Protein AF-D6AD92-F1 (afdb_monomer)

Structure (mmCIF, N/CA/C/O backbone):
data_AF-D6AD92-F1
#
_entry.id   AF-D6AD92-F1
#
loop_
_atom_site.group_PDB
_atom_site.id
_atom_site.type_symbol
_atom_site.label_atom_id
_atom_site.label_alt_id
_atom_site.label_comp_id
_atom_site.label_asym_id
_atom_site.label_entity_id
_atom_site.label_seq_id
_atom_site.pdbx_PDB_ins_code
_atom_site.Cartn_x
_atom_site.Cartn_y
_atom_site.Cartn_z
_atom_site.occupancy
_atom_site.B_iso_or_equiv
_atom_site.auth_seq_id
_atom_site.auth_comp_id
_atom_site.auth_asym_id
_atom_site.auth_atom_id
_atom_site.pdbx_PDB_model_num
ATOM 1 N N . ASN A 1 1 ? 46.245 17.890 -94.612 1.00 35.94 1 ASN A N 1
ATOM 2 C CA . ASN A 1 1 ? 46.727 19.104 -93.910 1.00 35.94 1 ASN A CA 1
ATOM 3 C C . ASN A 1 1 ? 46.687 18.830 -92.405 1.00 35.94 1 ASN A C 1
ATOM 5 O O . ASN A 1 1 ? 45.633 18.971 -91.819 1.00 35.94 1 ASN A O 1
ATOM 9 N N . GLY A 1 2 ? 47.685 18.272 -91.720 1.00 41.88 2 GLY A N 1
ATOM 10 C CA . GLY A 1 2 ? 49.126 18.452 -91.868 1.00 41.88 2 GLY A CA 1
ATOM 11 C C . GLY A 1 2 ? 49.603 19.670 -91.067 1.00 41.88 2 GLY A C 1
ATOM 12 O O . GLY A 1 2 ? 49.991 20.645 -91.691 1.00 41.88 2 GLY A O 1
ATOM 13 N N . ALA A 1 3 ? 49.520 19.645 -89.728 1.00 36.59 3 ALA A N 1
ATOM 14 C CA . ALA A 1 3 ? 50.256 20.545 -88.825 1.00 36.59 3 ALA A CA 1
ATOM 15 C C . ALA A 1 3 ? 50.300 19.956 -87.390 1.00 36.59 3 ALA A C 1
ATOM 17 O O . ALA A 1 3 ? 49.385 19.220 -87.019 1.00 36.59 3 ALA A O 1
ATOM 18 N N . PRO A 1 4 ? 51.372 20.201 -86.612 1.00 40.44 4 PRO A N 1
ATOM 19 C CA . PRO A 1 4 ? 51.926 19.225 -85.673 1.00 40.44 4 PRO A CA 1
ATOM 20 C C . PRO A 1 4 ? 51.379 19.342 -84.243 1.00 40.44 4 PRO A C 1
ATOM 22 O O . PRO A 1 4 ? 51.070 20.427 -83.754 1.00 40.44 4 PRO A O 1
ATOM 25 N N . ALA A 1 5 ? 51.334 18.210 -83.537 1.00 37.41 5 ALA A N 1
ATOM 26 C CA . ALA A 1 5 ? 51.153 18.174 -82.091 1.00 37.41 5 ALA A CA 1
ATOM 27 C C . ALA A 1 5 ? 52.429 18.696 -81.410 1.00 37.41 5 ALA A C 1
ATOM 29 O O . ALA A 1 5 ? 53.393 17.958 -81.213 1.00 37.41 5 ALA A O 1
ATOM 30 N N . ALA A 1 6 ? 52.447 19.982 -81.067 1.00 38.66 6 ALA A N 1
ATOM 31 C CA . ALA A 1 6 ? 53.485 20.554 -80.221 1.00 38.66 6 ALA A CA 1
ATOM 32 C C . ALA A 1 6 ? 53.185 20.195 -78.756 1.00 38.66 6 ALA A C 1
ATOM 34 O O . ALA A 1 6 ? 52.419 20.869 -78.071 1.00 38.66 6 ALA A O 1
ATOM 35 N N . GLY A 1 7 ? 53.750 19.082 -78.288 1.00 35.38 7 GLY A N 1
ATOM 36 C CA . GLY A 1 7 ? 53.718 18.707 -76.879 1.00 35.38 7 GLY A CA 1
ATOM 37 C C . GLY A 1 7 ? 54.662 19.597 -76.078 1.00 35.38 7 GLY A C 1
ATOM 38 O O . GLY A 1 7 ? 55.878 19.444 -76.166 1.00 35.38 7 GLY A O 1
ATOM 39 N N . ALA A 1 8 ? 54.120 20.514 -75.279 1.00 34.72 8 ALA A N 1
ATOM 40 C CA . ALA A 1 8 ? 54.911 21.228 -74.285 1.00 34.72 8 ALA A CA 1
ATOM 41 C C . ALA A 1 8 ? 55.185 20.285 -73.100 1.00 34.72 8 ALA A C 1
ATOM 43 O O . ALA A 1 8 ? 54.341 20.093 -72.226 1.00 34.72 8 ALA A O 1
ATOM 44 N N . ALA A 1 9 ? 56.363 19.659 -73.095 1.00 35.50 9 ALA A N 1
ATOM 45 C CA . ALA A 1 9 ? 56.868 18.895 -71.963 1.00 35.50 9 ALA A CA 1
ATOM 46 C C . ALA A 1 9 ? 57.642 19.836 -71.033 1.00 35.50 9 ALA A C 1
ATOM 48 O O . ALA A 1 9 ? 58.787 20.186 -71.313 1.00 35.50 9 ALA A O 1
ATOM 49 N N . VAL A 1 10 ? 57.039 20.237 -69.913 1.00 36.75 10 VAL A N 1
ATOM 50 C CA . VAL A 1 10 ? 57.810 20.855 -68.827 1.00 36.75 10 VAL A CA 1
ATOM 51 C C . VAL A 1 10 ? 58.548 19.730 -68.109 1.00 36.75 10 VAL A C 1
ATOM 53 O O . VAL A 1 10 ? 57.970 18.981 -67.324 1.00 36.75 10 VAL A O 1
ATOM 56 N N . ARG A 1 11 ? 59.826 19.566 -68.454 1.00 38.84 11 ARG A N 1
ATOM 57 C CA . ARG A 1 11 ? 60.744 18.609 -67.836 1.00 38.84 11 ARG A CA 1
ATOM 58 C C . ARG A 1 11 ? 61.625 19.383 -66.857 1.00 38.84 11 ARG A C 1
ATOM 60 O O . ARG A 1 11 ? 62.635 19.948 -67.257 1.00 38.84 11 ARG A O 1
ATOM 67 N N . SER A 1 12 ? 61.241 19.431 -65.584 1.00 32.88 12 SER A N 1
ATOM 68 C CA . SER A 1 12 ? 62.148 19.918 -64.540 1.00 32.88 12 SER A CA 1
ATOM 69 C C . SER A 1 12 ? 63.200 18.842 -64.277 1.00 32.88 12 SER A C 1
ATOM 71 O O . SER A 1 12 ? 62.935 17.869 -63.576 1.00 32.88 12 SER A O 1
ATOM 73 N N . ALA A 1 13 ? 64.375 18.989 -64.890 1.00 33.88 13 ALA A N 1
ATOM 74 C CA . ALA A 1 13 ? 65.566 18.218 -64.560 1.00 33.88 13 ALA A CA 1
ATOM 75 C C . ALA A 1 13 ? 66.415 19.047 -63.590 1.00 33.88 13 ALA A C 1
ATOM 77 O O . ALA A 1 13 ? 67.006 20.050 -63.983 1.00 33.88 13 ALA A O 1
ATOM 78 N N . GLN A 1 14 ? 66.458 18.643 -62.323 1.00 39.94 14 GLN A N 1
ATOM 79 C CA . GLN A 1 14 ? 67.435 19.171 -61.374 1.00 39.94 14 GLN A CA 1
ATOM 80 C C . GLN A 1 14 ? 68.696 18.289 -61.465 1.00 39.94 14 GLN A C 1
ATOM 82 O O . GLN A 1 14 ? 68.566 17.070 -61.328 1.00 39.94 14 GLN A O 1
ATOM 87 N N . PRO A 1 15 ? 69.898 18.835 -61.726 1.00 33.53 15 PRO A N 1
ATOM 88 C CA . PRO A 1 15 ? 71.116 18.033 -61.793 1.00 33.53 15 PRO A CA 1
ATOM 89 C C . PRO A 1 15 ? 71.552 17.546 -60.398 1.00 33.53 15 PRO A C 1
ATOM 91 O O . PRO A 1 15 ? 71.552 18.304 -59.430 1.00 33.53 15 PRO A O 1
ATOM 94 N N . ALA A 1 16 ? 71.935 16.270 -60.310 1.00 40.28 16 ALA A N 1
ATOM 95 C CA . ALA A 1 16 ? 72.682 15.674 -59.195 1.00 40.28 16 ALA A CA 1
ATOM 96 C C . ALA A 1 16 ? 74.148 16.172 -59.235 1.00 40.28 16 ALA A C 1
ATOM 98 O O . ALA A 1 16 ? 74.687 16.323 -60.326 1.00 40.28 16 ALA A O 1
ATOM 99 N N . ALA A 1 17 ? 74.894 16.428 -58.156 1.00 38.06 17 ALA A N 1
ATOM 100 C CA . ALA A 1 17 ? 74.725 16.234 -56.715 1.00 38.06 17 ALA A CA 1
ATOM 101 C C . ALA A 1 17 ? 75.747 17.118 -55.955 1.00 38.06 17 ALA A C 1
ATOM 103 O O . ALA A 1 17 ? 76.771 17.467 -56.537 1.00 38.06 17 ALA A O 1
ATOM 104 N N . GLN A 1 18 ? 75.518 17.406 -54.661 1.00 35.47 18 GLN A N 1
ATOM 105 C CA . GLN A 1 18 ? 76.375 16.991 -53.523 1.00 35.47 18 GLN A CA 1
ATOM 106 C C . GLN A 1 18 ? 75.815 17.481 -52.159 1.00 35.47 18 GLN A C 1
ATOM 108 O O . GLN A 1 18 ? 74.954 18.359 -52.137 1.00 35.47 18 GLN A O 1
ATOM 113 N N . PRO A 1 19 ? 76.169 16.816 -51.037 1.00 46.91 19 PRO A N 1
ATOM 114 C CA . PRO A 1 19 ? 75.195 16.338 -50.056 1.00 46.91 19 PRO A CA 1
ATOM 115 C C . PRO A 1 19 ? 75.066 17.248 -48.833 1.00 46.91 19 PRO A C 1
ATOM 117 O O . PRO A 1 19 ? 76.059 17.607 -48.207 1.00 46.91 19 PRO A O 1
ATOM 120 N N . VAL A 1 20 ? 73.831 17.531 -48.415 1.00 35.22 20 VAL A N 1
ATOM 121 C CA . VAL A 1 20 ? 73.568 18.087 -47.084 1.00 35.22 20 VAL A CA 1
ATOM 122 C C . VAL A 1 20 ? 72.429 17.310 -46.432 1.00 35.22 20 VAL A C 1
ATOM 124 O O . VAL A 1 20 ? 71.291 17.358 -46.883 1.00 35.22 20 VAL A O 1
ATOM 127 N N . ALA A 1 21 ? 72.822 16.576 -45.389 1.00 37.91 21 ALA A N 1
ATOM 128 C CA . ALA A 1 21 ? 72.051 16.032 -44.273 1.00 37.91 21 ALA A CA 1
ATOM 129 C C . ALA A 1 21 ? 70.717 15.326 -44.584 1.00 37.91 21 ALA A C 1
ATOM 131 O O . ALA A 1 21 ? 69.693 15.947 -44.852 1.00 37.91 21 ALA A O 1
ATOM 132 N N . GLN A 1 22 ? 70.712 14.002 -44.395 1.00 45.56 22 GLN A N 1
ATOM 133 C CA . GLN A 1 22 ? 69.488 13.242 -44.147 1.00 45.56 22 GLN A CA 1
ATOM 134 C C . GLN A 1 22 ? 68.781 13.801 -42.901 1.00 45.56 22 GLN A C 1
ATOM 136 O O . GLN A 1 22 ? 69.379 13.792 -41.822 1.00 45.56 22 GLN A O 1
ATOM 141 N N . PRO A 1 23 ? 67.503 14.204 -42.973 1.00 37.00 23 PRO A N 1
ATOM 142 C CA . PRO A 1 23 ? 66.665 14.206 -41.794 1.00 37.00 23 PRO A CA 1
ATOM 143 C C . PRO A 1 23 ? 66.303 12.747 -41.517 1.00 37.00 23 PRO A C 1
ATOM 145 O O . PRO A 1 23 ? 65.478 12.147 -42.209 1.00 37.00 23 PRO A O 1
ATOM 148 N N . SER A 1 24 ? 66.945 12.172 -40.503 1.00 48.12 24 SER A N 1
ATOM 149 C CA . SER A 1 24 ? 66.449 10.994 -39.801 1.00 48.12 24 SER A CA 1
ATOM 150 C C . SER A 1 24 ? 65.066 11.317 -39.247 1.00 48.12 24 SER A C 1
ATOM 152 O O . SER A 1 24 ? 64.911 11.886 -38.172 1.00 48.12 24 SER A O 1
ATOM 154 N N . GLY A 1 25 ? 64.053 10.984 -40.029 1.00 35.72 25 GLY A N 1
ATOM 155 C CA . GLY A 1 25 ? 62.659 11.088 -39.660 1.00 35.72 25 GLY A CA 1
ATOM 156 C C . GLY A 1 25 ? 61.906 10.114 -40.533 1.00 35.72 25 GLY A C 1
ATOM 157 O O . GLY A 1 25 ? 61.572 10.431 -41.673 1.00 35.72 25 GLY A O 1
ATOM 158 N N . ALA A 1 26 ? 61.666 8.908 -40.014 1.00 47.72 26 ALA A N 1
ATOM 159 C CA . ALA A 1 26 ? 60.635 8.059 -40.585 1.00 47.72 26 ALA A CA 1
ATOM 160 C C . ALA A 1 26 ? 59.367 8.922 -40.692 1.00 47.72 26 ALA A C 1
ATOM 162 O O . ALA A 1 26 ? 58.988 9.539 -39.687 1.00 47.72 26 ALA A O 1
ATOM 163 N N . PRO A 1 27 ? 58.747 9.044 -41.880 1.00 48.56 27 PRO A N 1
ATOM 164 C CA . PRO A 1 27 ? 57.527 9.818 -41.993 1.00 48.56 27 PRO A CA 1
ATOM 165 C C . PRO A 1 27 ? 56.535 9.234 -40.981 1.00 48.56 27 PRO A C 1
ATOM 167 O O . PRO A 1 27 ? 56.397 8.006 -40.919 1.00 48.56 27 PRO A O 1
ATOM 170 N N . PRO A 1 28 ? 55.868 10.064 -40.157 1.00 44.31 28 PRO A N 1
ATOM 171 C CA . PRO A 1 28 ? 54.797 9.556 -39.313 1.00 44.31 28 PRO A CA 1
ATOM 172 C C . PRO A 1 28 ? 53.829 8.789 -40.225 1.00 44.31 28 PRO A C 1
ATOM 174 O O . PRO A 1 28 ? 53.650 9.225 -41.369 1.00 44.31 28 PRO A O 1
ATOM 177 N N . PRO A 1 29 ? 53.224 7.663 -39.793 1.00 46.75 29 PRO A N 1
ATOM 178 C CA . PRO A 1 29 ? 52.196 6.980 -40.569 1.00 46.75 29 PRO A CA 1
ATOM 179 C C . PRO A 1 29 ? 50.989 7.913 -40.683 1.00 46.75 29 PRO A C 1
ATOM 181 O O . PRO A 1 29 ? 50.028 7.880 -39.917 1.00 46.75 29 PRO A O 1
ATOM 184 N N . GLY A 1 30 ? 51.101 8.832 -41.632 1.00 42.91 30 GLY A N 1
ATOM 185 C CA . GLY A 1 30 ? 50.143 9.856 -41.930 1.00 42.91 30 GLY A CA 1
ATOM 186 C C . GLY A 1 30 ? 48.958 9.162 -42.551 1.00 42.91 30 GLY A C 1
ATOM 187 O O . GLY A 1 30 ? 49.0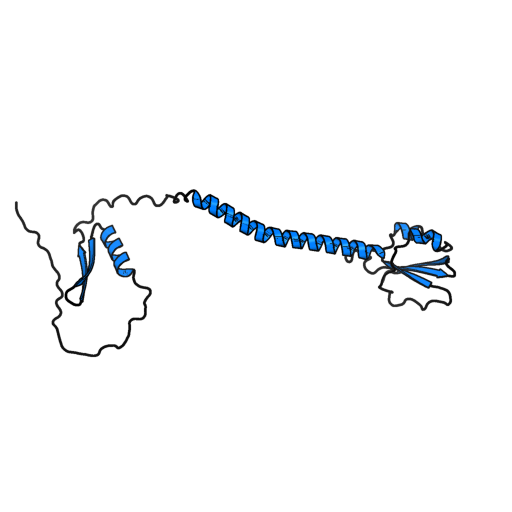61 8.480 -43.570 1.00 42.91 30 GLY A O 1
ATOM 188 N N . ARG A 1 31 ? 47.807 9.350 -41.922 1.00 53.75 31 ARG A N 1
ATOM 189 C CA . ARG A 1 31 ? 46.492 9.057 -42.472 1.00 53.75 31 ARG A CA 1
ATOM 190 C C . ARG A 1 31 ? 46.311 9.882 -43.755 1.00 53.75 31 ARG A C 1
ATOM 192 O O . ARG A 1 31 ? 45.735 10.961 -43.723 1.00 53.75 31 ARG A O 1
ATOM 199 N N . GLY A 1 32 ? 46.868 9.415 -44.871 1.00 58.41 32 GLY A N 1
ATOM 200 C CA . GLY A 1 32 ? 47.128 10.280 -46.024 1.00 58.41 32 GLY A CA 1
ATOM 201 C C . GLY A 1 32 ? 47.377 9.551 -47.343 1.00 58.41 32 GLY A C 1
ATOM 202 O O . GLY A 1 32 ? 48.130 10.038 -48.169 1.00 58.41 32 GLY A O 1
ATOM 203 N N . GLY A 1 33 ? 46.738 8.403 -47.579 1.00 61.94 33 GLY A N 1
ATOM 204 C CA . GLY A 1 33 ? 46.841 7.656 -48.848 1.00 61.94 33 GLY A CA 1
ATOM 205 C C . GLY A 1 33 ? 45.849 8.078 -49.942 1.00 61.94 33 GLY A C 1
ATOM 206 O O . GLY A 1 33 ? 45.679 7.363 -50.921 1.00 61.94 33 GLY A O 1
ATOM 207 N N . ARG A 1 34 ? 45.123 9.193 -49.770 1.00 71.19 34 ARG A N 1
ATOM 208 C CA . ARG A 1 34 ? 44.020 9.590 -50.672 1.00 71.19 34 ARG A CA 1
ATOM 209 C C . ARG A 1 34 ? 44.321 10.798 -51.558 1.00 71.19 34 ARG A C 1
ATOM 211 O O . ARG A 1 34 ? 43.487 11.145 -52.384 1.00 71.19 34 ARG A O 1
ATOM 218 N N . GLY A 1 35 ? 45.484 11.435 -51.410 1.00 83.50 35 GLY A N 1
ATOM 219 C CA . GLY A 1 35 ? 45.821 12.656 -52.154 1.00 83.50 35 GLY A CA 1
ATOM 220 C C . GLY A 1 35 ? 45.805 12.453 -53.671 1.00 83.50 35 GLY A C 1
ATOM 221 O O . GLY A 1 35 ? 45.155 13.213 -54.385 1.00 83.50 35 GLY A O 1
ATOM 222 N N . LEU A 1 36 ? 46.447 11.382 -54.147 1.00 89.25 36 LEU A N 1
ATOM 223 C CA . LEU A 1 36 ? 46.505 11.041 -55.572 1.00 89.25 36 LEU A CA 1
ATOM 224 C C . LEU A 1 36 ? 45.174 10.503 -56.102 1.00 89.25 36 LEU A C 1
ATOM 226 O O . LEU A 1 36 ? 44.821 10.803 -57.233 1.00 89.25 36 LEU A O 1
ATOM 230 N N . ILE A 1 37 ? 44.399 9.803 -55.268 1.00 86.06 37 ILE A N 1
ATOM 231 C CA . ILE A 1 37 ? 43.040 9.357 -55.611 1.00 86.06 37 ILE A CA 1
ATOM 232 C C . ILE A 1 37 ? 42.130 10.572 -55.824 1.00 86.06 37 ILE A C 1
ATOM 234 O O . ILE A 1 37 ? 41.481 10.690 -56.855 1.00 86.06 37 ILE A O 1
ATOM 238 N N . GLY A 1 38 ? 42.139 11.528 -54.892 1.00 86.25 38 GLY A N 1
ATOM 239 C CA . GLY A 1 38 ? 41.361 12.758 -55.037 1.00 86.25 38 GLY A CA 1
ATOM 240 C C . GLY A 1 38 ? 41.847 13.637 -56.194 1.00 86.25 38 GLY A C 1
ATOM 241 O O . GLY A 1 38 ? 41.049 14.340 -56.812 1.00 86.25 38 GLY A O 1
ATOM 242 N N . LEU A 1 39 ? 43.148 13.616 -56.504 1.00 90.19 39 LEU A N 1
ATOM 243 C CA . LEU A 1 39 ? 43.689 14.290 -57.684 1.00 90.19 39 LEU A CA 1
ATOM 244 C C . LEU A 1 39 ? 43.217 13.612 -58.979 1.00 90.19 39 LEU A C 1
ATOM 246 O O . LEU A 1 39 ? 42.792 14.313 -59.890 1.00 90.19 39 LEU A O 1
ATOM 250 N N . ASP A 1 40 ? 43.227 12.279 -59.039 1.00 89.38 40 ASP A N 1
ATOM 251 C CA . ASP A 1 40 ? 42.744 11.485 -60.176 1.00 89.38 40 ASP A CA 1
ATOM 252 C C . ASP A 1 40 ? 41.247 11.724 -60.426 1.00 89.38 40 ASP A C 1
ATOM 254 O O . ASP A 1 40 ? 40.835 11.994 -61.552 1.00 89.38 40 ASP A O 1
ATOM 258 N N . GLU A 1 41 ? 40.433 11.753 -59.367 1.00 89.75 41 GLU A N 1
ATOM 259 C CA . GLU A 1 41 ? 39.009 12.104 -59.448 1.00 89.75 41 GLU A CA 1
ATOM 260 C C . GLU A 1 41 ? 38.786 13.502 -60.041 1.00 89.75 41 GLU A C 1
ATOM 262 O O . GLU A 1 41 ? 37.953 13.670 -60.933 1.00 89.75 41 GLU A O 1
ATOM 267 N N . ARG A 1 42 ? 39.543 14.512 -59.588 1.00 86.44 42 ARG A N 1
ATOM 268 C CA . ARG A 1 42 ? 39.427 15.889 -60.100 1.00 86.44 42 ARG A CA 1
ATOM 269 C C . ARG A 1 42 ? 39.904 16.016 -61.544 1.00 86.44 42 ARG A C 1
ATOM 271 O O . ARG A 1 42 ? 39.258 16.705 -62.330 1.00 86.44 42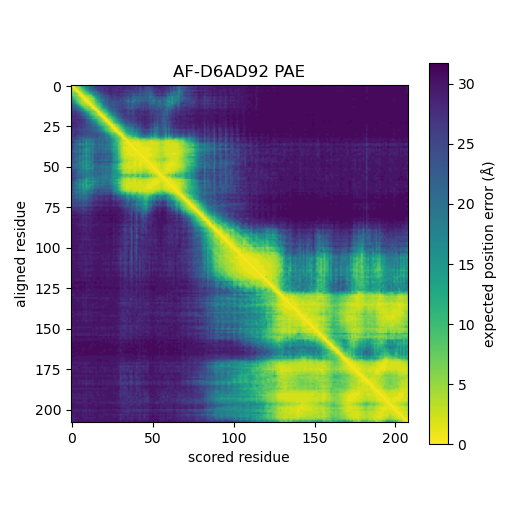 ARG A O 1
ATOM 278 N N . VAL A 1 43 ? 40.993 15.339 -61.907 1.00 89.50 43 VAL A N 1
ATOM 279 C CA . VAL A 1 43 ? 41.507 15.318 -63.283 1.00 89.50 43 VAL A CA 1
ATOM 280 C C . VAL A 1 43 ? 40.504 14.635 -64.216 1.00 89.50 43 VAL A C 1
ATOM 282 O O . VAL A 1 43 ? 40.194 15.184 -65.272 1.00 89.50 43 VAL A O 1
ATOM 285 N N . ARG A 1 44 ? 39.904 13.510 -63.805 1.00 86.50 44 ARG A N 1
ATOM 286 C CA . ARG A 1 44 ? 38.815 12.871 -64.562 1.00 86.50 44 ARG A CA 1
ATOM 287 C C . ARG A 1 44 ? 37.566 13.739 -64.657 1.00 86.50 44 ARG A C 1
ATOM 289 O O . ARG A 1 44 ? 36.910 13.727 -65.694 1.00 86.50 44 ARG A O 1
ATOM 296 N N . HIS A 1 45 ? 37.240 14.511 -63.618 1.00 87.69 45 HIS A N 1
ATOM 297 C CA . HIS A 1 45 ? 36.061 15.383 -63.617 1.00 87.69 45 HIS A CA 1
ATOM 298 C C . HIS A 1 45 ? 36.088 16.415 -64.750 1.00 87.69 45 HIS A C 1
ATOM 300 O O . HIS A 1 45 ? 35.047 16.724 -65.322 1.00 87.69 45 HIS A O 1
ATOM 306 N N . VAL A 1 46 ? 37.277 16.904 -65.108 1.00 87.12 46 VAL A N 1
ATOM 307 C CA . VAL A 1 46 ? 37.477 17.841 -66.226 1.00 87.12 46 VAL A CA 1
ATOM 308 C C . VAL A 1 46 ? 37.774 17.140 -67.561 1.00 87.12 46 VAL A C 1
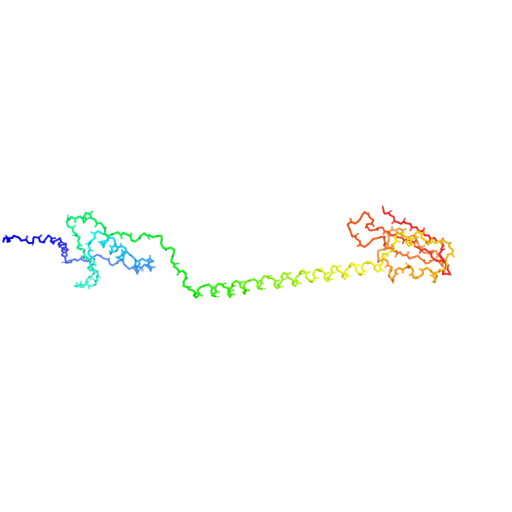ATOM 310 O O . VAL A 1 46 ? 38.173 17.792 -68.521 1.00 87.12 46 VAL A O 1
ATOM 313 N N . GLY A 1 47 ? 37.588 15.817 -67.641 1.00 83.56 47 GLY A N 1
ATOM 314 C CA . GLY A 1 47 ? 37.840 15.018 -68.845 1.00 83.56 47 GLY A CA 1
ATOM 315 C C . GLY A 1 47 ? 39.315 14.685 -69.096 1.00 83.56 47 GLY A C 1
ATOM 316 O O . GLY A 1 47 ? 39.677 14.326 -70.213 1.00 83.56 47 GLY A O 1
ATOM 317 N N . GLY A 1 48 ? 40.176 14.831 -68.087 1.00 89.50 48 GLY A N 1
ATOM 318 C CA . GLY A 1 48 ? 41.586 14.451 -68.144 1.00 89.50 48 GLY A CA 1
ATOM 319 C C . GLY A 1 48 ? 41.870 13.033 -67.633 1.00 89.50 48 GLY A C 1
ATOM 320 O O . GLY A 1 48 ? 40.983 12.314 -67.176 1.00 89.50 48 GLY A O 1
ATOM 321 N N . SER A 1 49 ? 43.144 12.640 -67.659 1.00 92.19 49 SER A N 1
ATOM 322 C CA . SER A 1 49 ? 43.648 11.379 -67.091 1.00 92.19 49 SER A CA 1
ATOM 323 C C . SER A 1 49 ? 44.887 11.616 -66.225 1.00 92.19 49 SER A C 1
ATOM 325 O O . SER A 1 49 ? 45.769 12.366 -66.652 1.00 92.19 49 SER A O 1
ATOM 327 N N . LEU A 1 50 ? 44.992 10.948 -65.074 1.00 92.62 50 LEU A N 1
ATOM 328 C CA . LEU A 1 50 ? 46.172 10.965 -64.205 1.00 92.62 50 LEU A CA 1
ATOM 329 C C . LEU A 1 50 ? 46.820 9.572 -64.149 1.00 92.62 50 LEU A C 1
ATOM 331 O O . LEU A 1 50 ? 46.123 8.572 -64.005 1.00 92.62 50 LEU A O 1
ATOM 335 N N . ASP A 1 51 ? 48.148 9.519 -64.211 1.00 89.88 51 ASP A N 1
ATOM 336 C CA . ASP A 1 51 ? 48.954 8.318 -63.986 1.00 89.88 51 ASP A CA 1
ATOM 337 C C . ASP A 1 51 ? 50.063 8.617 -62.967 1.00 89.88 51 ASP A C 1
ATOM 339 O O . ASP A 1 51 ? 50.699 9.674 -63.026 1.00 89.88 51 ASP A O 1
ATOM 343 N N . HIS A 1 52 ? 50.274 7.714 -62.009 1.00 91.50 52 HIS A N 1
ATOM 344 C CA . HIS A 1 52 ? 51.231 7.900 -60.921 1.00 91.50 52 HIS A CA 1
ATOM 345 C C . HIS A 1 52 ? 51.885 6.582 -60.504 1.00 91.50 52 HIS A C 1
ATOM 347 O O . HIS A 1 52 ? 51.212 5.565 -60.354 1.00 91.50 52 HIS A O 1
ATOM 353 N N . GLY A 1 53 ? 53.198 6.604 -60.277 1.00 86.25 53 GLY A N 1
ATOM 354 C CA . GLY A 1 53 ? 53.940 5.426 -59.837 1.00 86.25 53 GLY A CA 1
ATOM 355 C C . GLY A 1 53 ? 55.458 5.626 -59.811 1.00 86.25 53 GLY A C 1
ATOM 356 O O . GLY A 1 53 ? 55.961 6.644 -60.298 1.00 86.25 53 GLY A O 1
ATOM 357 N N . PRO A 1 54 ? 56.206 4.668 -59.236 1.00 86.88 54 PRO A N 1
ATOM 358 C CA . PRO A 1 54 ? 57.663 4.704 -59.230 1.00 86.88 54 PRO A CA 1
ATOM 359 C C . PRO A 1 54 ? 58.232 4.519 -60.647 1.00 86.88 54 PRO A C 1
ATOM 361 O O . PRO A 1 54 ? 57.849 3.581 -61.347 1.00 86.88 54 PRO A O 1
ATOM 364 N N . ARG A 1 55 ? 59.136 5.410 -61.073 1.00 88.19 55 ARG A N 1
ATOM 365 C CA . ARG A 1 55 ? 59.864 5.368 -62.357 1.00 88.19 55 ARG A CA 1
ATOM 366 C C . ARG A 1 55 ? 61.248 5.991 -62.198 1.00 88.19 55 ARG A C 1
ATOM 368 O O . ARG A 1 55 ? 61.383 6.974 -61.476 1.00 88.19 55 ARG A O 1
ATOM 375 N N . ASP A 1 56 ? 62.250 5.415 -62.861 1.00 76.00 56 ASP A N 1
ATOM 376 C CA . ASP A 1 56 ? 63.628 5.932 -62.939 1.00 76.00 56 ASP A CA 1
ATOM 377 C C . ASP A 1 56 ? 64.232 6.342 -61.582 1.00 76.00 56 ASP A C 1
ATOM 379 O O . ASP A 1 56 ? 64.834 7.402 -61.432 1.00 76.00 56 ASP A O 1
ATOM 383 N N . GLY A 1 57 ? 64.034 5.507 -60.557 1.00 84.25 57 GLY A N 1
ATOM 384 C CA . GLY A 1 57 ? 64.562 5.749 -59.208 1.00 84.25 57 GLY A CA 1
ATOM 385 C C . GLY A 1 57 ? 63.807 6.805 -58.388 1.00 84.25 57 GLY A C 1
ATOM 386 O O . GLY A 1 57 ? 64.223 7.107 -57.272 1.00 84.25 57 GLY A O 1
ATOM 387 N N . GLY A 1 58 ? 62.690 7.338 -58.893 1.00 86.31 58 GLY A N 1
ATOM 388 C CA . GLY A 1 58 ? 61.823 8.288 -58.193 1.00 86.31 58 GLY A CA 1
ATOM 389 C C . GLY A 1 58 ? 60.336 7.946 -58.310 1.00 86.31 58 GLY A C 1
ATOM 390 O O . GLY A 1 58 ? 59.957 6.886 -58.801 1.00 86.31 58 GLY A O 1
ATOM 391 N N . PHE A 1 59 ? 59.469 8.852 -57.853 1.00 86.38 59 PHE A N 1
ATOM 392 C CA . PHE A 1 59 ? 58.016 8.750 -58.013 1.00 86.38 59 PHE A CA 1
ATOM 393 C C . PHE A 1 59 ? 57.541 9.792 -59.023 1.00 86.38 59 PHE A C 1
ATOM 395 O O . PHE A 1 59 ? 57.752 10.987 -58.830 1.00 86.38 59 PHE A O 1
ATOM 402 N N . THR A 1 60 ? 56.903 9.348 -60.103 1.00 88.12 60 THR A N 1
ATOM 403 C CA . THR A 1 60 ? 56.408 10.228 -61.166 1.00 88.12 60 THR A CA 1
ATOM 404 C C . THR A 1 60 ? 54.894 10.348 -61.090 1.00 88.12 60 THR A C 1
ATOM 406 O O . THR A 1 60 ? 54.193 9.349 -60.941 1.00 88.12 60 THR A O 1
ATOM 409 N N . VAL A 1 61 ? 54.390 11.571 -61.254 1.00 91.25 61 VAL A N 1
ATOM 410 C CA . VAL A 1 61 ? 52.966 11.876 -61.423 1.00 91.25 61 VAL A CA 1
ATOM 411 C C . VAL A 1 61 ? 52.802 12.626 -62.737 1.00 91.25 61 VAL A C 1
ATOM 413 O O . VAL A 1 61 ? 53.456 13.641 -62.960 1.00 91.25 61 VAL A O 1
ATOM 416 N N . SER A 1 62 ? 51.934 12.130 -63.613 1.00 88.44 62 SER A N 1
ATOM 417 C CA . SER A 1 62 ? 51.676 12.717 -64.927 1.00 88.44 62 SER A CA 1
ATOM 418 C C . SER A 1 62 ? 50.179 12.901 -65.140 1.00 88.44 62 SER A C 1
ATOM 420 O O . SER A 1 62 ? 49.394 11.981 -64.921 1.00 88.44 62 SER A O 1
ATOM 422 N N . ALA A 1 63 ? 49.772 14.102 -65.550 1.00 92.50 63 ALA A N 1
ATOM 423 C CA . ALA A 1 63 ? 48.382 14.435 -65.831 1.00 92.50 63 ALA A CA 1
ATOM 424 C C . ALA A 1 63 ? 48.248 14.915 -67.278 1.00 92.50 63 ALA A C 1
ATOM 426 O O . ALA A 1 63 ? 49.041 15.732 -67.743 1.00 92.50 63 ALA A O 1
ATOM 427 N N . ARG A 1 64 ? 47.224 14.433 -67.981 1.00 89.56 64 ARG A N 1
ATOM 428 C CA . ARG A 1 64 ? 46.802 14.960 -69.284 1.00 89.56 64 ARG A CA 1
ATOM 429 C C . ARG A 1 64 ? 45.446 15.614 -69.113 1.00 89.56 64 ARG A C 1
ATOM 431 O O . ARG A 1 64 ? 44.498 14.939 -68.724 1.00 89.56 64 ARG A O 1
ATOM 438 N N . LEU A 1 65 ? 45.369 16.914 -69.377 1.00 89.00 65 LEU A N 1
ATOM 439 C CA . LEU A 1 65 ? 44.129 17.682 -69.324 1.00 89.00 65 LEU A CA 1
ATOM 440 C C . LEU A 1 65 ? 43.791 18.204 -70.727 1.00 89.00 65 LEU A C 1
ATOM 442 O O . LEU A 1 65 ? 44.705 18.556 -71.477 1.00 89.00 65 LEU A O 1
ATOM 446 N N . PRO A 1 66 ? 42.503 18.271 -71.096 1.00 82.06 66 PRO A N 1
ATOM 447 C CA . PRO A 1 66 ? 42.098 18.859 -72.364 1.00 82.06 66 PRO A CA 1
ATOM 448 C C . PRO A 1 66 ? 42.314 20.382 -72.352 1.00 82.06 66 PRO A C 1
ATOM 450 O O . PRO A 1 66 ? 41.994 21.060 -71.379 1.00 82.06 66 PRO A O 1
ATOM 453 N N . HIS A 1 67 ? 42.820 20.941 -73.456 1.00 75.44 67 HIS A N 1
ATOM 454 C CA . HIS A 1 67 ? 43.053 22.390 -73.598 1.00 75.44 67 HIS A CA 1
ATOM 455 C C . HIS A 1 67 ? 41.763 23.220 -73.704 1.00 75.44 67 HIS A C 1
ATOM 457 O O . HIS A 1 67 ? 41.781 24.431 -73.497 1.00 75.44 67 HIS A O 1
ATOM 463 N N . ARG A 1 68 ? 40.639 22.574 -74.029 1.00 67.56 68 ARG A N 1
ATOM 464 C CA . ARG A 1 68 ? 39.292 23.144 -73.947 1.00 67.56 68 ARG A CA 1
ATOM 465 C C . ARG A 1 68 ? 38.467 22.241 -73.046 1.00 67.56 68 ARG A C 1
ATOM 467 O O . ARG A 1 68 ? 38.360 21.049 -73.325 1.00 67.56 68 ARG A O 1
ATOM 474 N N . ALA A 1 69 ? 37.899 22.803 -71.982 1.00 59.56 69 ALA A N 1
ATOM 475 C CA . ALA A 1 69 ? 36.939 22.076 -71.165 1.00 59.56 69 ALA A CA 1
ATOM 476 C C . ALA A 1 69 ? 35.773 21.611 -72.063 1.00 59.56 69 ALA A C 1
ATOM 478 O O . ALA A 1 69 ? 35.316 22.395 -72.902 1.00 59.56 69 ALA A O 1
ATOM 479 N N . PRO A 1 70 ? 35.307 20.356 -71.946 1.00 58.28 70 PRO A N 1
ATOM 480 C CA . PRO A 1 70 ? 34.153 19.904 -72.710 1.00 58.28 70 PRO A CA 1
ATOM 481 C C . PRO A 1 70 ? 32.948 20.793 -72.373 1.00 58.28 70 PRO A C 1
ATOM 483 O O . PRO A 1 70 ? 32.650 21.023 -71.203 1.00 58.28 70 PRO A O 1
ATOM 486 N N . ALA A 1 71 ? 32.253 21.295 -73.401 1.00 60.81 71 ALA A N 1
ATOM 487 C CA . ALA A 1 71 ? 31.095 22.186 -73.245 1.00 60.81 71 ALA A CA 1
ATOM 488 C C . ALA A 1 71 ? 29.927 21.530 -72.482 1.00 60.81 71 ALA A C 1
ATOM 490 O O . ALA A 1 71 ? 29.021 22.214 -72.013 1.00 60.81 71 ALA A O 1
ATOM 491 N N . GLN A 1 72 ? 29.957 20.204 -72.343 1.00 52.19 72 GLN A N 1
ATOM 492 C CA . GLN A 1 72 ? 29.007 19.422 -71.570 1.00 52.19 72 GLN A CA 1
ATOM 493 C C . GLN A 1 72 ? 29.775 18.390 -70.746 1.00 52.19 72 GLN A C 1
ATOM 495 O O . GLN A 1 72 ? 30.383 17.463 -71.282 1.00 52.19 72 GLN A O 1
ATOM 500 N N . LEU A 1 73 ? 29.736 18.548 -69.424 1.00 54.22 73 LEU A N 1
ATOM 501 C CA . LEU A 1 73 ? 30.015 17.444 -68.514 1.00 54.22 73 LEU A CA 1
ATOM 502 C C . LEU A 1 73 ? 28.969 16.344 -68.774 1.00 54.22 73 LEU A C 1
ATOM 504 O O . LEU A 1 73 ? 27.791 16.684 -68.934 1.00 54.22 73 LEU A O 1
ATOM 508 N N . PRO A 1 74 ? 29.336 15.047 -68.788 1.00 59.41 74 PRO A N 1
ATOM 509 C CA . PRO A 1 74 ? 28.335 13.987 -68.796 1.00 59.41 74 PRO A CA 1
ATOM 510 C C . PRO A 1 74 ? 27.363 14.218 -67.630 1.00 59.41 74 PRO A C 1
ATOM 512 O O . PRO A 1 74 ? 27.812 14.598 -66.539 1.00 59.41 74 PRO A O 1
ATOM 515 N N . PRO A 1 75 ? 26.044 14.041 -67.837 1.00 56.31 75 PRO A N 1
ATOM 516 C CA . PRO A 1 75 ? 25.063 14.311 -66.801 1.00 56.31 75 PRO A CA 1
ATOM 517 C C . PRO A 1 75 ? 25.430 13.500 -65.563 1.00 56.31 75 PRO A C 1
ATOM 519 O O . PRO A 1 75 ? 25.496 12.270 -65.594 1.00 56.31 75 PRO A O 1
ATOM 522 N N . ARG A 1 76 ? 25.703 14.210 -64.465 1.00 54.78 76 ARG A N 1
ATOM 523 C CA . ARG A 1 76 ? 25.877 13.604 -63.149 1.00 54.78 76 ARG A CA 1
ATOM 524 C C . ARG A 1 76 ? 24.594 12.807 -62.905 1.00 54.78 76 ARG A C 1
ATOM 526 O O . ARG A 1 76 ? 23.527 13.424 -62.957 1.00 54.78 76 ARG A O 1
ATOM 533 N N . PRO A 1 77 ? 24.635 11.476 -62.697 1.00 52.78 77 PRO A N 1
ATOM 534 C CA . PRO A 1 77 ? 23.424 10.771 -62.319 1.00 52.78 77 PRO A CA 1
ATOM 535 C C . PRO A 1 77 ? 22.905 11.484 -61.078 1.00 52.78 77 PRO A C 1
ATOM 537 O O . PRO A 1 77 ? 23.653 11.651 -60.111 1.00 52.78 77 PRO A O 1
ATOM 540 N N . ALA A 1 78 ? 21.677 12.001 -61.158 1.00 52.81 78 ALA A N 1
ATOM 541 C CA . ALA A 1 78 ? 21.050 12.683 -60.044 1.00 52.81 78 ALA A CA 1
ATOM 542 C C . ALA A 1 78 ? 21.204 11.771 -58.826 1.00 52.81 78 ALA A C 1
ATOM 544 O O . ALA A 1 78 ? 20.701 10.644 -58.816 1.00 52.81 78 ALA A O 1
ATOM 545 N N . GLY A 1 79 ? 21.951 12.241 -57.830 1.00 48.81 79 GLY A N 1
ATOM 546 C CA . GLY A 1 79 ? 22.163 11.568 -56.554 1.00 48.81 79 GLY A CA 1
ATOM 547 C C . GLY A 1 79 ? 20.900 11.576 -55.701 1.00 48.81 79 GLY A C 1
ATOM 548 O O . GLY A 1 79 ? 20.986 11.791 -54.507 1.00 48.81 79 GLY A O 1
ATOM 549 N N . ASN A 1 80 ? 19.745 11.343 -56.321 1.00 48.97 80 ASN A N 1
ATOM 550 C CA . ASN A 1 80 ? 18.470 11.031 -55.703 1.00 48.97 80 ASN A CA 1
ATOM 551 C C . ASN A 1 80 ? 18.071 9.633 -56.187 1.00 48.97 80 ASN A C 1
ATOM 553 O O . ASN A 1 80 ? 17.014 9.409 -56.769 1.00 48.97 80 ASN A O 1
ATOM 557 N N . ARG A 1 81 ? 18.970 8.672 -55.990 1.00 43.88 81 ARG A N 1
ATOM 558 C CA . ARG A 1 81 ? 18.560 7.296 -55.761 1.00 43.88 81 ARG A CA 1
ATOM 559 C C . ARG A 1 81 ? 18.960 7.001 -54.339 1.00 43.88 81 ARG A C 1
ATOM 561 O O . ARG A 1 81 ? 20.112 6.697 -54.050 1.00 43.88 81 ARG A O 1
ATOM 568 N N . GLU A 1 82 ? 17.983 7.133 -53.458 1.00 49.09 82 GLU A N 1
ATOM 569 C CA . GLU A 1 82 ? 17.878 6.255 -52.311 1.00 49.09 82 GLU A CA 1
ATOM 570 C C . GLU A 1 82 ? 18.221 4.849 -52.810 1.00 49.09 82 GLU A C 1
ATOM 572 O O . GLU A 1 82 ? 17.466 4.252 -53.580 1.00 49.09 82 GLU A O 1
ATOM 577 N N . SER A 1 83 ? 19.447 4.396 -52.524 1.00 46.94 83 SER A N 1
ATOM 578 C CA . SER A 1 83 ? 19.889 3.056 -52.893 1.00 46.94 83 SER A CA 1
ATOM 579 C C . SER A 1 83 ? 18.788 2.105 -52.441 1.00 46.94 83 SER A C 1
ATOM 581 O O . SER A 1 83 ? 18.446 2.142 -51.253 1.00 46.94 83 SER A O 1
ATOM 583 N N . PRO A 1 84 ? 18.203 1.278 -53.329 1.00 51.19 84 PRO A N 1
ATOM 584 C CA . PRO A 1 84 ? 17.229 0.300 -52.903 1.00 51.19 84 PRO A CA 1
ATOM 585 C C . PRO A 1 84 ? 17.956 -0.610 -51.926 1.00 51.19 84 PRO A C 1
ATOM 587 O O . PRO A 1 84 ? 18.807 -1.409 -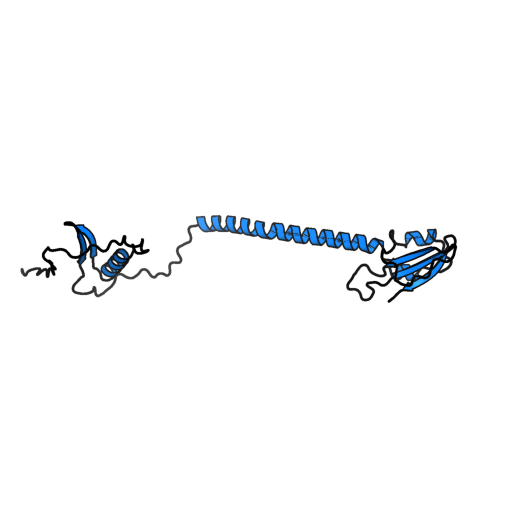52.311 1.00 51.19 84 PRO A O 1
ATOM 590 N N . VAL A 1 85 ? 17.673 -0.415 -50.641 1.00 55.62 85 VAL A N 1
ATOM 591 C CA . VAL A 1 85 ? 18.175 -1.239 -49.553 1.00 55.62 85 VAL A CA 1
ATOM 592 C C . VAL A 1 85 ? 17.910 -2.690 -49.968 1.00 55.62 85 VAL A C 1
ATOM 594 O O . VAL A 1 85 ? 16.733 -3.043 -50.114 1.00 55.62 85 VAL A O 1
ATOM 597 N N . PRO A 1 86 ? 18.950 -3.519 -50.211 1.00 55.59 86 PRO A N 1
ATOM 598 C CA . PRO A 1 86 ? 18.755 -4.868 -50.722 1.00 55.59 86 PRO A CA 1
ATOM 599 C C . PRO A 1 86 ? 17.738 -5.604 -49.840 1.00 55.59 86 PRO A C 1
ATOM 601 O O . PRO A 1 86 ? 17.800 -5.463 -48.613 1.00 55.59 86 PRO A O 1
ATOM 604 N N . PRO A 1 87 ? 16.802 -6.396 -50.394 1.00 57.09 87 PRO A N 1
ATOM 605 C CA . PRO A 1 87 ? 15.722 -7.026 -49.625 1.00 57.09 87 PRO A CA 1
ATOM 606 C C . PRO A 1 87 ? 16.210 -7.892 -48.441 1.00 57.09 87 PRO A C 1
ATOM 608 O O . PRO A 1 87 ? 15.449 -8.150 -47.503 1.00 57.09 87 PRO A O 1
ATOM 611 N N . GLY A 1 88 ? 17.497 -8.264 -48.414 1.00 58.94 88 GLY A N 1
ATOM 612 C CA . GLY A 1 88 ? 18.176 -8.875 -47.265 1.00 58.94 88 GLY A CA 1
ATOM 613 C C . GLY A 1 88 ? 18.246 -7.998 -46.002 1.00 58.94 88 GLY A C 1
ATOM 614 O O . GLY A 1 88 ? 18.074 -8.511 -44.895 1.00 58.94 88 GLY A O 1
ATOM 615 N N . TYR A 1 89 ? 18.381 -6.674 -46.126 1.00 57.78 89 TYR A N 1
ATOM 616 C CA . TYR A 1 89 ? 18.480 -5.756 -44.981 1.00 57.78 89 TYR A CA 1
ATOM 617 C C . TYR A 1 89 ? 17.157 -5.599 -44.221 1.00 57.78 89 TYR A C 1
ATOM 619 O O . TYR A 1 89 ? 17.177 -5.388 -43.010 1.00 57.78 89 TYR A O 1
ATOM 627 N N . ARG A 1 90 ? 15.993 -5.754 -44.876 1.00 59.34 90 ARG A N 1
ATOM 628 C CA . ARG A 1 90 ? 14.687 -5.728 -44.182 1.00 59.34 90 ARG A CA 1
ATOM 629 C C . ARG A 1 90 ? 14.510 -6.943 -43.269 1.00 59.34 90 ARG A C 1
ATOM 631 O O . ARG A 1 90 ? 14.000 -6.804 -42.158 1.00 59.34 90 ARG A O 1
ATOM 638 N N . ARG A 1 91 ? 14.959 -8.127 -43.705 1.00 58.66 91 ARG A N 1
ATOM 639 C CA . ARG A 1 91 ? 14.925 -9.361 -42.897 1.00 58.66 91 ARG A CA 1
ATOM 640 C C . ARG A 1 91 ? 15.964 -9.323 -41.772 1.00 58.66 91 ARG A C 1
ATOM 642 O O . ARG A 1 91 ? 15.639 -9.705 -40.649 1.00 58.66 91 ARG A O 1
ATOM 649 N N . ALA A 1 92 ? 17.160 -8.793 -42.041 1.00 61.44 92 ALA A N 1
ATOM 650 C CA . ALA A 1 92 ? 18.193 -8.573 -41.026 1.00 61.44 92 ALA A CA 1
ATOM 651 C C . ALA A 1 92 ? 17.746 -7.554 -39.959 1.00 61.44 92 ALA A C 1
ATOM 653 O O . ALA A 1 92 ? 17.798 -7.855 -38.768 1.00 61.44 92 ALA A O 1
ATOM 654 N N . ARG A 1 93 ? 17.180 -6.404 -40.365 1.00 63.94 93 ARG A N 1
ATOM 655 C CA . ARG A 1 93 ? 16.621 -5.405 -39.437 1.00 63.94 93 ARG A CA 1
ATOM 656 C C . ARG A 1 93 ? 15.489 -5.958 -38.583 1.00 63.94 93 ARG A C 1
ATOM 658 O O . ARG A 1 93 ? 15.410 -5.591 -37.421 1.00 63.94 93 ARG A O 1
ATOM 665 N N . ARG A 1 94 ? 14.614 -6.819 -39.119 1.00 66.50 94 ARG A N 1
ATOM 666 C CA . ARG A 1 94 ? 13.523 -7.429 -38.334 1.00 66.50 94 ARG A CA 1
ATOM 667 C C . ARG A 1 94 ? 14.039 -8.369 -37.251 1.00 66.50 94 ARG A C 1
ATOM 669 O O . ARG A 1 94 ? 13.486 -8.344 -36.158 1.00 66.50 94 ARG A O 1
ATOM 676 N N . ARG A 1 95 ? 15.082 -9.161 -37.530 1.00 66.00 95 ARG A N 1
ATOM 677 C CA . ARG A 1 95 ? 15.729 -9.993 -36.504 1.00 66.00 95 ARG A CA 1
ATOM 678 C C . ARG A 1 95 ? 16.382 -9.119 -35.442 1.00 66.00 95 ARG A C 1
ATOM 680 O O . ARG A 1 95 ? 16.009 -9.247 -34.292 1.00 66.00 95 ARG A O 1
ATOM 687 N N . VAL A 1 96 ? 17.220 -8.158 -35.836 1.00 72.88 96 VAL A N 1
ATOM 688 C CA . VAL A 1 96 ? 17.898 -7.246 -34.896 1.00 72.88 96 VAL A CA 1
ATOM 689 C C . VAL A 1 96 ? 16.903 -6.433 -34.058 1.00 72.88 96 VAL A C 1
ATOM 691 O O . VAL A 1 96 ? 17.056 -6.363 -32.845 1.00 72.88 96 VAL A O 1
ATOM 694 N N . ARG A 1 97 ? 15.838 -5.879 -34.662 1.00 74.25 97 ARG A N 1
ATOM 695 C CA . ARG A 1 97 ? 14.763 -5.196 -33.918 1.00 74.25 97 ARG A CA 1
ATOM 696 C C . ARG A 1 97 ? 14.035 -6.133 -32.969 1.00 74.25 97 ARG A C 1
ATOM 698 O O . ARG A 1 97 ? 13.722 -5.701 -31.872 1.00 74.25 97 ARG A O 1
ATOM 705 N N . ARG A 1 98 ? 13.740 -7.373 -33.379 1.00 76.06 98 ARG A N 1
ATOM 706 C CA . ARG A 1 98 ? 13.110 -8.351 -32.485 1.00 76.06 98 ARG A CA 1
ATOM 707 C C . ARG A 1 98 ? 14.015 -8.649 -31.304 1.00 76.06 98 ARG A C 1
ATOM 709 O O . ARG A 1 98 ? 13.524 -8.539 -30.198 1.00 76.06 98 ARG A O 1
ATOM 716 N N . THR A 1 99 ? 15.299 -8.923 -31.529 1.00 74.44 99 THR A N 1
ATOM 717 C CA . THR A 1 99 ? 16.257 -9.209 -30.453 1.00 74.44 99 THR A CA 1
ATOM 718 C C . THR A 1 99 ? 16.438 -8.019 -29.509 1.00 74.44 99 THR A C 1
ATOM 720 O O . THR A 1 99 ? 16.466 -8.209 -28.301 1.00 74.44 99 THR A O 1
ATOM 723 N N . LEU A 1 100 ? 16.510 -6.792 -30.039 1.00 80.69 100 LEU A N 1
ATOM 724 C CA . LEU A 1 100 ? 16.564 -5.565 -29.232 1.00 80.69 100 LEU A CA 1
ATOM 725 C C . LEU A 1 100 ? 15.276 -5.337 -28.433 1.00 80.69 100 LEU A C 1
ATOM 727 O O . LEU A 1 100 ? 15.343 -4.969 -27.266 1.00 80.69 100 LEU A O 1
ATOM 731 N N . LEU A 1 101 ? 14.110 -5.563 -29.047 1.00 82.94 101 LEU A N 1
ATOM 732 C CA . LEU A 1 101 ? 12.826 -5.437 -28.364 1.00 82.94 101 LEU A CA 1
ATOM 733 C C . LEU A 1 101 ? 12.702 -6.473 -27.249 1.00 82.94 101 LEU A C 1
ATOM 735 O O . LEU A 1 101 ? 12.403 -6.074 -26.135 1.00 82.94 101 LEU A O 1
ATOM 739 N N . THR A 1 102 ? 13.000 -7.756 -27.488 1.00 78.94 102 THR A N 1
ATOM 740 C CA . THR A 1 102 ? 12.974 -8.762 -26.413 1.00 78.94 102 THR A CA 1
ATOM 741 C C . THR A 1 102 ? 13.982 -8.456 -25.314 1.00 78.94 102 THR A C 1
ATOM 743 O O . THR A 1 102 ? 13.637 -8.588 -24.144 1.00 78.94 102 THR A O 1
ATOM 746 N N . ALA A 1 103 ? 15.192 -8.001 -25.656 1.00 86.19 103 ALA A N 1
ATOM 747 C CA . ALA A 1 103 ? 16.200 -7.626 -24.665 1.00 86.19 103 ALA A CA 1
ATOM 748 C C . ALA A 1 103 ? 15.745 -6.475 -23.750 1.00 86.19 103 ALA A C 1
ATOM 750 O O . ALA A 1 103 ? 16.186 -6.409 -22.609 1.00 86.19 103 ALA A O 1
ATOM 751 N N . LEU A 1 104 ? 14.851 -5.600 -24.223 1.00 89.94 104 LEU A N 1
ATOM 752 C CA . LEU A 1 104 ? 14.287 -4.512 -23.424 1.00 89.94 104 LEU A CA 1
ATOM 753 C C . LEU A 1 104 ? 12.999 -4.927 -22.695 1.00 89.94 104 LEU A C 1
ATOM 755 O O . LEU A 1 104 ? 12.828 -4.642 -21.514 1.00 89.94 104 LEU A O 1
ATOM 759 N N . THR A 1 105 ? 12.077 -5.605 -23.382 1.00 90.62 105 THR A N 1
ATOM 760 C CA . THR A 1 105 ? 10.750 -5.915 -22.834 1.00 90.62 105 THR A CA 1
ATOM 761 C C . THR A 1 105 ? 10.800 -6.998 -21.770 1.00 90.62 105 THR A C 1
ATOM 763 O O . THR A 1 105 ? 10.014 -6.940 -20.836 1.00 90.62 105 THR A O 1
ATOM 766 N N . VAL A 1 106 ? 11.704 -7.978 -21.887 1.00 93.88 106 VAL A N 1
ATOM 767 C CA . VAL A 1 106 ? 11.832 -9.066 -20.905 1.00 93.88 106 VAL A CA 1
ATOM 768 C C . VAL A 1 106 ? 12.223 -8.544 -19.515 1.00 93.88 106 VAL A C 1
ATOM 770 O O . VAL A 1 106 ? 11.473 -8.818 -18.580 1.00 93.88 106 VAL A O 1
ATOM 773 N N . PRO A 1 107 ? 13.313 -7.770 -19.331 1.00 91.25 107 PRO A N 1
ATOM 774 C CA . PRO A 1 107 ? 13.659 -7.248 -18.009 1.00 91.25 107 PRO A CA 1
ATOM 775 C C . PRO A 1 107 ? 12.630 -6.242 -17.486 1.00 91.25 107 PRO A C 1
ATOM 777 O O . PRO A 1 107 ? 12.349 -6.247 -16.293 1.00 91.25 107 PRO A O 1
ATOM 780 N N . LEU A 1 108 ? 12.020 -5.425 -18.353 1.00 94.81 108 LEU A N 1
ATOM 781 C CA . LEU A 1 108 ? 10.958 -4.500 -17.938 1.00 94.81 108 LEU A CA 1
ATOM 782 C C . LEU A 1 108 ? 9.708 -5.238 -17.450 1.00 94.81 108 LEU A C 1
ATOM 784 O O . LEU A 1 108 ? 9.173 -4.896 -16.401 1.00 94.81 108 LEU A O 1
ATO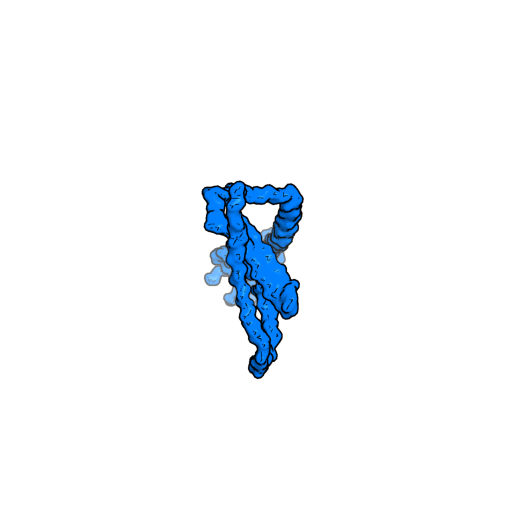M 788 N N . ALA A 1 109 ? 9.260 -6.264 -18.175 1.00 95.19 109 ALA A N 1
ATOM 789 C CA . ALA A 1 109 ? 8.119 -7.077 -17.771 1.00 95.19 109 ALA A CA 1
ATOM 790 C C . ALA A 1 109 ? 8.420 -7.863 -16.490 1.00 95.19 109 ALA A C 1
ATOM 792 O O . ALA A 1 109 ? 7.582 -7.905 -15.597 1.00 95.19 109 ALA A O 1
ATOM 793 N N . ALA A 1 110 ? 9.624 -8.431 -16.369 1.00 94.56 110 ALA A N 1
ATOM 794 C CA . ALA A 1 110 ? 10.057 -9.114 -15.154 1.00 94.56 110 ALA A CA 1
ATOM 795 C C . ALA A 1 110 ? 10.118 -8.157 -13.954 1.00 94.56 110 ALA A C 1
ATOM 797 O O . ALA A 1 110 ? 9.620 -8.492 -12.886 1.00 94.56 110 ALA A O 1
ATOM 798 N N . GLY A 1 111 ? 10.665 -6.951 -14.135 1.00 95.81 111 GLY A N 1
ATOM 799 C CA . GLY A 1 111 ? 10.703 -5.918 -13.101 1.00 95.81 111 GLY A CA 1
ATOM 800 C C . GLY A 1 111 ? 9.306 -5.456 -12.691 1.00 95.81 111 GLY A C 1
ATOM 801 O O . GLY A 1 111 ? 9.004 -5.412 -11.504 1.00 95.81 111 GLY A O 1
ATOM 802 N N . ALA A 1 112 ? 8.423 -5.186 -13.654 1.00 96.19 112 ALA A N 1
ATOM 803 C CA . ALA A 1 112 ? 7.035 -4.820 -13.380 1.00 96.19 112 ALA A CA 1
ATOM 804 C C . ALA A 1 112 ? 6.273 -5.945 -12.660 1.00 96.19 112 ALA A C 1
ATOM 806 O O . ALA A 1 112 ? 5.554 -5.680 -11.702 1.00 96.19 112 ALA A O 1
ATOM 807 N N . MET A 1 113 ? 6.465 -7.199 -13.079 1.00 95.25 113 MET A N 1
ATOM 808 C CA . MET A 1 113 ? 5.866 -8.364 -12.429 1.00 95.25 113 MET A CA 1
ATOM 809 C C . MET A 1 113 ? 6.399 -8.547 -11.005 1.00 95.25 113 MET A C 1
ATOM 811 O O . MET A 1 113 ? 5.610 -8.782 -10.098 1.00 95.25 113 MET A O 1
ATOM 815 N N . LEU A 1 114 ? 7.707 -8.389 -10.785 1.00 94.38 114 LEU A N 1
ATOM 816 C CA . LEU A 1 114 ? 8.313 -8.452 -9.455 1.00 94.38 114 LEU A CA 1
ATOM 817 C C . LEU A 1 114 ? 7.756 -7.352 -8.543 1.00 94.38 114 LEU A C 1
ATOM 819 O O . LEU A 1 114 ? 7.352 -7.645 -7.424 1.00 94.38 114 LEU A O 1
ATOM 823 N N . LEU A 1 115 ? 7.690 -6.109 -9.028 1.00 92.62 115 LEU A N 1
ATOM 824 C CA . LEU A 1 115 ? 7.120 -4.986 -8.281 1.00 92.62 115 LEU A CA 1
ATOM 825 C C . LEU A 1 115 ? 5.642 -5.212 -7.956 1.00 92.62 115 LEU A C 1
ATOM 827 O O . LEU A 1 115 ? 5.225 -4.938 -6.836 1.00 92.62 115 LEU A O 1
ATOM 831 N N . ALA A 1 116 ? 4.862 -5.751 -8.895 1.00 91.56 116 ALA A N 1
ATOM 832 C CA . ALA A 1 116 ? 3.468 -6.103 -8.654 1.00 91.56 116 ALA A CA 1
ATOM 833 C C . ALA A 1 116 ? 3.345 -7.199 -7.587 1.00 91.56 116 ALA A C 1
ATOM 835 O O . ALA A 1 116 ? 2.578 -7.039 -6.646 1.00 91.56 116 ALA A O 1
ATOM 836 N N . VAL A 1 117 ? 4.138 -8.272 -7.683 1.00 90.50 117 VAL A N 1
ATOM 837 C CA . VAL A 1 117 ? 4.139 -9.363 -6.697 1.00 90.50 117 VAL A CA 1
ATOM 838 C C . VAL A 1 117 ? 4.529 -8.845 -5.316 1.00 90.50 117 VAL A C 1
ATOM 840 O O . VAL A 1 117 ? 3.788 -9.071 -4.365 1.00 90.50 117 VAL A O 1
ATOM 843 N N . VAL A 1 118 ? 5.633 -8.104 -5.199 1.00 84.44 118 VAL A N 1
ATOM 844 C CA . VAL A 1 118 ? 6.078 -7.527 -3.922 1.00 84.44 118 VAL A CA 1
ATOM 845 C C . VAL A 1 118 ? 5.036 -6.555 -3.379 1.00 84.44 118 VAL A C 1
ATOM 847 O O . VAL A 1 118 ? 4.664 -6.674 -2.221 1.00 84.44 118 VAL A O 1
ATOM 850 N N . GLY A 1 119 ? 4.486 -5.662 -4.204 1.00 79.81 119 GLY A N 1
ATOM 851 C CA . GLY A 1 119 ? 3.427 -4.741 -3.787 1.00 79.81 119 GLY A CA 1
ATOM 852 C C . GLY A 1 119 ? 2.169 -5.466 -3.301 1.00 79.81 119 GLY A C 1
ATOM 853 O O . GLY A 1 119 ? 1.623 -5.130 -2.252 1.00 79.81 119 GLY A O 1
ATOM 854 N N . THR A 1 120 ? 1.726 -6.512 -4.005 1.00 75.75 120 THR A N 1
ATOM 855 C CA . THR A 1 120 ? 0.593 -7.342 -3.559 1.00 75.75 120 THR A CA 1
ATOM 856 C C . THR A 1 120 ? 0.908 -8.123 -2.285 1.00 75.75 120 THR A C 1
ATOM 858 O O . THR A 1 120 ? 0.056 -8.253 -1.416 1.00 75.75 120 THR A O 1
ATOM 861 N N . TRP A 1 121 ? 2.136 -8.614 -2.128 1.00 74.25 121 TRP A N 1
ATOM 862 C CA . TRP A 1 121 ? 2.547 -9.318 -0.921 1.00 74.25 121 TRP A CA 1
ATOM 863 C C . TRP A 1 121 ? 2.621 -8.379 0.280 1.00 74.25 121 TRP A C 1
ATOM 865 O O . TRP A 1 121 ? 2.094 -8.711 1.331 1.00 74.25 121 TRP A O 1
ATOM 875 N N . GLU A 1 122 ? 3.221 -7.200 0.122 1.00 66.94 122 GLU A N 1
ATOM 876 C CA . GLU A 1 122 ? 3.305 -6.154 1.146 1.00 66.94 122 GLU A CA 1
ATOM 877 C C . GLU A 1 122 ? 1.912 -5.676 1.565 1.00 66.94 122 GLU A C 1
ATOM 879 O O . GLU A 1 122 ? 1.630 -5.575 2.753 1.00 66.94 122 GLU A O 1
ATOM 884 N N . THR A 1 123 ? 1.000 -5.462 0.614 1.00 65.50 123 THR A N 1
ATOM 885 C CA . THR A 1 123 ? -0.392 -5.080 0.920 1.00 65.50 123 THR A CA 1
ATOM 886 C C . THR A 1 123 ? -1.155 -6.197 1.629 1.00 65.50 123 THR A C 1
ATOM 888 O O . THR A 1 123 ? -1.841 -5.931 2.616 1.00 65.50 123 THR A O 1
ATOM 891 N N . VAL A 1 124 ? -1.003 -7.456 1.208 1.00 66.06 124 VAL A N 1
ATOM 892 C CA . VAL A 1 124 ? -1.596 -8.621 1.892 1.00 66.06 124 VAL A CA 1
ATOM 893 C C . VAL A 1 124 ? -0.956 -8.859 3.265 1.00 66.06 124 VAL A C 1
ATOM 895 O O . VAL A 1 124 ? -1.631 -9.267 4.204 1.00 66.06 124 VAL A O 1
ATOM 898 N N . ALA A 1 125 ? 0.340 -8.608 3.419 1.00 61.41 125 ALA A N 1
ATOM 899 C CA . ALA A 1 125 ? 1.044 -8.750 4.688 1.00 61.41 125 ALA A CA 1
ATOM 900 C C . ALA A 1 125 ? 0.670 -7.630 5.669 1.00 61.41 125 ALA A C 1
ATOM 902 O O . ALA A 1 125 ? 0.479 -7.913 6.850 1.00 61.41 125 ALA A O 1
ATOM 903 N N . ALA A 1 126 ? 0.514 -6.393 5.187 1.00 60.03 126 ALA A N 1
ATOM 904 C CA . ALA A 1 126 ? 0.110 -5.237 5.983 1.00 60.03 126 ALA A CA 1
ATOM 905 C C . ALA A 1 126 ? -1.369 -5.302 6.395 1.00 60.03 126 ALA A C 1
ATOM 907 O O . ALA A 1 126 ? -1.706 -4.994 7.537 1.00 60.03 126 ALA A O 1
ATOM 908 N N . SER A 1 127 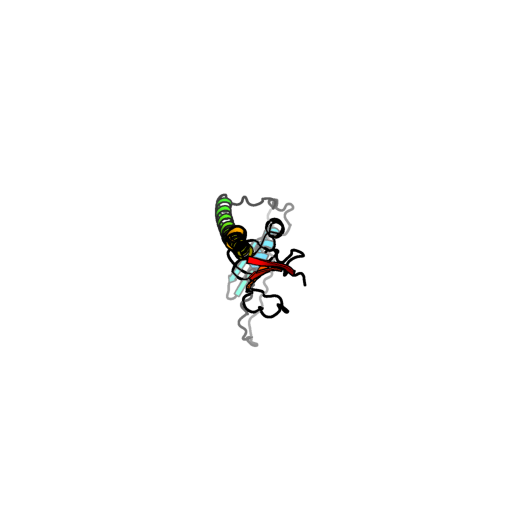? -2.249 -5.781 5.508 1.00 61.66 127 SER A N 1
ATOM 909 C CA . SER A 1 127 ? -3.682 -5.954 5.802 1.00 61.66 127 SER A CA 1
ATOM 910 C C . SER A 1 127 ? -3.966 -6.994 6.887 1.00 61.66 127 SER A C 1
ATOM 912 O O . SER A 1 127 ? -5.005 -6.917 7.534 1.00 61.66 127 SER A O 1
ATOM 914 N N . ARG A 1 128 ? -3.025 -7.899 7.192 1.00 65.50 128 ARG A N 1
ATOM 915 C CA . ARG A 1 128 ? -3.163 -8.851 8.313 1.00 65.50 128 ARG A CA 1
ATOM 916 C C . ARG A 1 128 ? -3.173 -8.208 9.697 1.00 65.50 128 ARG A C 1
ATOM 918 O O . ARG A 1 128 ? -3.442 -8.918 10.657 1.00 65.50 128 ARG A O 1
ATOM 925 N N . SER A 1 129 ? -2.870 -6.916 9.801 1.00 67.94 129 SER A N 1
ATOM 926 C CA . SER A 1 129 ? -2.967 -6.146 11.046 1.00 67.94 129 SER A CA 1
ATOM 927 C C . SER A 1 129 ? -3.944 -4.974 10.976 1.00 67.94 129 SER A C 1
ATOM 929 O O . SER A 1 129 ? -4.034 -4.220 11.944 1.00 67.94 129 SER A O 1
ATOM 931 N N . VAL A 1 130 ? -4.662 -4.805 9.858 1.00 82.25 130 VAL A N 1
ATOM 932 C CA . VAL A 1 130 ? -5.611 -3.698 9.677 1.00 82.25 130 VAL A CA 1
ATOM 933 C C . VAL A 1 130 ? -6.993 -4.118 10.135 1.00 82.25 130 VAL A C 1
ATOM 935 O O . VAL A 1 130 ? -7.585 -5.024 9.554 1.00 82.25 130 VAL A O 1
ATOM 938 N N . LEU A 1 131 ? -7.518 -3.439 11.150 1.00 83.81 131 LEU A N 1
ATOM 939 C CA . LEU A 1 131 ? -8.906 -3.603 11.567 1.00 83.81 131 LEU A CA 1
ATOM 940 C C . LEU A 1 131 ? -9.764 -2.575 10.823 1.00 83.81 131 LEU A C 1
ATOM 942 O O . LEU A 1 131 ? -9.573 -1.370 10.988 1.00 83.81 131 LEU A O 1
ATOM 946 N N . ASP A 1 132 ? -10.699 -3.057 10.002 1.00 83.19 132 ASP A N 1
ATOM 947 C CA . ASP A 1 132 ? -11.572 -2.190 9.209 1.00 83.19 132 ASP A CA 1
ATOM 948 C C . ASP A 1 132 ? -12.415 -1.265 10.120 1.00 83.19 132 ASP A C 1
ATOM 950 O O . ASP A 1 132 ? -12.928 -1.716 11.152 1.00 83.19 132 ASP A O 1
ATOM 954 N N . PRO A 1 133 ? -12.611 0.021 9.768 1.00 85.25 133 PRO A N 1
ATOM 955 C CA . PRO A 1 133 ? -13.382 0.959 10.589 1.00 85.25 133 PRO A CA 1
ATOM 956 C C . PRO A 1 133 ? -14.831 0.523 10.828 1.00 85.25 133 PRO A C 1
ATOM 958 O O . PRO A 1 133 ? -15.387 0.762 11.903 1.00 85.25 133 PRO A O 1
ATOM 961 N N . GLY A 1 134 ? -15.453 -0.122 9.838 1.00 83.88 134 GLY A N 1
ATOM 962 C CA . GLY A 1 134 ? -16.795 -0.673 9.952 1.00 83.88 134 GLY A CA 1
ATOM 963 C C . GLY A 1 134 ? -16.845 -1.852 10.919 1.00 83.88 134 GLY A C 1
ATOM 964 O O . GLY A 1 134 ? -17.837 -2.013 11.632 1.00 83.88 134 GLY A O 1
ATOM 965 N N . ASP A 1 135 ? -15.787 -2.656 10.980 1.00 87.94 135 ASP A N 1
ATOM 966 C CA . ASP A 1 135 ? -15.660 -3.787 11.904 1.00 87.94 135 ASP A CA 1
ATOM 967 C C . ASP A 1 135 ? -15.406 -3.297 13.329 1.00 87.94 135 ASP A C 1
ATOM 969 O O . ASP A 1 135 ? -16.128 -3.686 14.252 1.00 87.94 135 ASP A O 1
ATOM 973 N N . TYR A 1 136 ? -14.486 -2.343 13.492 1.00 88.50 136 TYR A N 1
ATOM 974 C CA . TYR A 1 136 ? -14.237 -1.664 14.761 1.00 88.50 136 TYR A CA 1
ATOM 975 C C . TYR A 1 136 ? -15.510 -1.031 15.335 1.00 88.50 136 TYR A C 1
ATOM 977 O O . TYR A 1 136 ? -15.802 -1.199 16.522 1.00 88.50 136 TYR A O 1
ATOM 985 N N . ALA A 1 137 ? -16.311 -0.346 14.507 1.00 88.94 137 ALA A N 1
ATOM 986 C CA . ALA A 1 137 ? -17.543 0.313 14.941 1.00 88.94 137 ALA A CA 1
ATOM 987 C C . ALA A 1 137 ? -18.559 -0.664 15.561 1.00 88.94 137 ALA A C 1
ATOM 989 O O . ALA A 1 137 ? -19.271 -0.290 16.501 1.00 88.94 137 ALA A O 1
ATOM 990 N N . ARG A 1 138 ? -18.588 -1.919 15.090 1.00 89.69 138 ARG A N 1
ATOM 991 C CA . ARG A 1 138 ? -19.494 -2.969 15.584 1.00 89.69 138 ARG A CA 1
ATOM 992 C C . ARG A 1 138 ? -19.070 -3.571 16.922 1.00 89.69 138 ARG A C 1
ATOM 994 O O . ARG A 1 138 ? -19.929 -4.129 17.604 1.00 89.69 138 ARG A O 1
ATOM 1001 N N . LEU A 1 139 ? -17.801 -3.436 17.311 1.00 90.81 139 LEU A N 1
ATOM 1002 C CA . LEU A 1 139 ? -17.307 -3.928 18.598 1.00 90.81 139 LEU A CA 1
ATOM 1003 C C . LEU A 1 139 ? -18.002 -3.212 19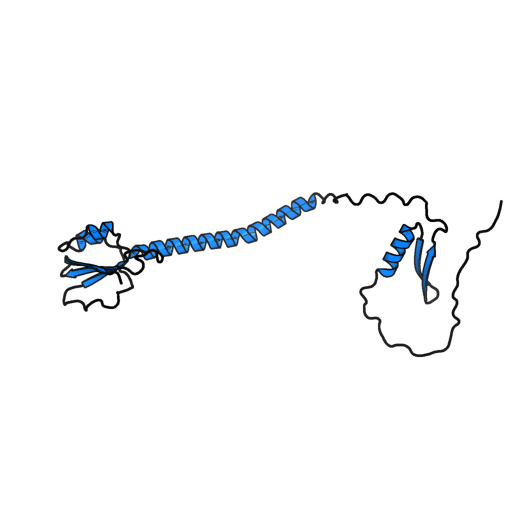.765 1.00 90.81 139 LEU A C 1
ATOM 1005 O O . LEU A 1 139 ? -18.308 -2.024 19.704 1.00 90.81 139 LEU A O 1
ATOM 1009 N N . ARG A 1 140 ? -18.265 -3.915 20.860 1.00 91.62 140 ARG A N 1
ATOM 1010 C CA . ARG A 1 140 ? -18.872 -3.340 22.063 1.00 91.62 140 ARG A CA 1
ATOM 1011 C C . ARG A 1 140 ? -18.177 -3.861 23.306 1.00 91.62 140 ARG A C 1
ATOM 1013 O O . ARG A 1 140 ? -17.865 -5.043 23.413 1.00 91.62 140 ARG A O 1
ATOM 1020 N N . VAL A 1 141 ? -17.972 -2.963 24.265 1.00 92.94 141 VAL A N 1
ATOM 1021 C CA . VAL A 1 141 ? -17.474 -3.327 25.595 1.00 92.94 141 VAL A CA 1
ATOM 1022 C C . VAL A 1 141 ? -18.415 -4.366 26.214 1.00 92.94 141 VAL A C 1
ATOM 1024 O O . VAL A 1 141 ? -19.636 -4.233 26.137 1.00 92.94 141 VAL A O 1
ATOM 1027 N N . GLY A 1 142 ? -17.834 -5.412 26.794 1.00 91.25 142 GLY A N 1
ATOM 1028 C CA . GLY A 1 142 ? -18.515 -6.562 27.380 1.00 91.25 142 GLY A CA 1
ATOM 1029 C C . GLY A 1 142 ? -18.553 -7.803 26.487 1.00 91.25 142 GLY A C 1
ATOM 1030 O O . GLY A 1 142 ? -18.834 -8.885 27.009 1.00 91.25 142 GLY A O 1
ATOM 1031 N N . GLN A 1 143 ? -18.249 -7.677 25.189 1.00 92.69 143 GLN A N 1
ATOM 1032 C CA . GLN A 1 143 ? -18.190 -8.819 24.273 1.00 92.69 143 GLN A CA 1
ATOM 1033 C C . GLN A 1 143 ? -17.093 -9.805 24.660 1.00 92.69 143 GLN A C 1
ATOM 1035 O O . GLN A 1 143 ? -16.029 -9.410 25.147 1.00 92.69 143 GLN A O 1
ATOM 1040 N N . ASP A 1 144 ? -17.368 -11.084 24.425 1.00 92.44 144 ASP A N 1
ATOM 1041 C CA . ASP A 1 144 ? -16.373 -12.133 24.582 1.00 92.44 144 ASP A CA 1
ATOM 1042 C C . ASP A 1 144 ? -15.382 -12.102 23.414 1.00 92.44 144 ASP A C 1
ATOM 1044 O O . ASP A 1 144 ? -15.752 -11.868 22.261 1.00 92.44 144 ASP A O 1
ATOM 1048 N N . ARG A 1 145 ? -14.108 -12.346 23.710 1.00 86.81 145 ARG A N 1
ATOM 1049 C CA . ARG A 1 145 ? -13.030 -12.365 22.724 1.00 86.81 145 ARG A CA 1
ATOM 1050 C C . ARG A 1 145 ? -13.317 -13.369 21.614 1.00 86.81 145 ARG A C 1
ATOM 1052 O O . ARG A 1 145 ? -13.097 -13.036 20.456 1.00 86.81 145 ARG A O 1
ATOM 1059 N N . SER A 1 146 ? -13.849 -14.546 21.939 1.00 87.75 146 SER A N 1
ATOM 1060 C CA . SER A 1 146 ? -14.138 -15.590 20.948 1.00 87.75 146 SER A CA 1
ATOM 1061 C C . SER A 1 146 ? -15.247 -15.196 19.962 1.00 87.75 146 SER A C 1
ATOM 1063 O O . SER A 1 146 ? -15.257 -15.649 18.816 1.00 87.75 146 SER A O 1
ATOM 1065 N N . GLU A 1 147 ? -16.167 -14.314 20.368 1.00 87.12 147 GLU A N 1
ATOM 1066 C CA . GLU A 1 147 ? -17.229 -13.806 19.493 1.00 87.12 147 GLU A CA 1
ATOM 1067 C C . GLU A 1 147 ? -16.678 -12.838 18.444 1.00 87.12 147 GLU A C 1
ATOM 1069 O O . GLU A 1 147 ? -17.134 -12.842 17.297 1.00 87.12 147 GLU A O 1
ATOM 1074 N N . ILE A 1 148 ? -15.693 -12.022 18.829 1.00 88.81 148 ILE A N 1
ATOM 1075 C CA . ILE A 1 148 ? -15.125 -10.982 17.966 1.00 88.81 148 ILE A CA 1
ATOM 1076 C C . ILE A 1 148 ? -13.851 -11.421 17.239 1.00 88.81 148 ILE A C 1
ATOM 1078 O O . ILE A 1 148 ? -13.470 -10.781 16.268 1.00 88.81 148 ILE A O 1
ATOM 1082 N N . GLU A 1 149 ? -13.229 -12.533 17.636 1.00 85.31 149 GLU A N 1
ATOM 1083 C CA . GLU A 1 149 ? -12.010 -13.078 17.020 1.00 85.31 149 GLU A CA 1
ATOM 1084 C C . GLU A 1 149 ? -12.149 -13.277 15.505 1.00 85.31 149 GLU A C 1
ATOM 1086 O O . GLU A 1 149 ? -11.212 -13.024 14.762 1.00 85.31 149 GLU A O 1
ATOM 1091 N N . LYS A 1 150 ? -13.350 -13.620 15.020 1.00 83.00 150 LYS A N 1
ATOM 1092 C CA . LYS A 1 150 ? -13.638 -13.782 13.580 1.00 83.00 150 LYS A CA 1
ATOM 1093 C C . LYS A 1 150 ? -13.544 -12.490 12.769 1.00 83.00 150 LYS A C 1
ATOM 1095 O O . LYS A 1 150 ? -13.465 -12.549 11.546 1.00 83.00 150 LYS A O 1
ATOM 1100 N N . VAL A 1 151 ? -13.671 -11.349 13.438 1.00 83.94 151 VAL A N 1
ATOM 1101 C CA . VAL A 1 151 ? -13.628 -10.011 12.835 1.00 83.94 151 VAL A CA 1
ATOM 1102 C C . VAL A 1 151 ? -12.287 -9.329 13.101 1.00 83.94 151 VAL A C 1
ATOM 1104 O O . VAL A 1 151 ? -11.992 -8.302 12.497 1.00 83.94 151 VAL A O 1
ATOM 1107 N N . LEU A 1 152 ? -11.481 -9.878 14.015 1.00 84.62 152 LEU A N 1
ATOM 1108 C CA . LEU A 1 152 ? -10.158 -9.361 14.318 1.00 84.62 152 LEU A CA 1
ATOM 1109 C C . LEU A 1 152 ? -9.134 -9.908 13.310 1.00 84.62 152 LEU A C 1
ATOM 1111 O O . LEU A 1 152 ? -9.205 -11.075 12.928 1.00 84.62 152 LEU A O 1
ATOM 1115 N N . PRO A 1 153 ? -8.160 -9.090 12.887 1.00 82.69 153 PRO A N 1
ATOM 1116 C CA . PRO A 1 153 ? -7.065 -9.554 12.046 1.00 82.69 153 PRO A CA 1
ATOM 1117 C C . PRO A 1 153 ? -6.175 -10.595 12.742 1.00 82.69 153 PRO A C 1
ATOM 1119 O O . PRO A 1 153 ? -5.932 -10.516 13.948 1.00 82.69 153 PRO A O 1
ATOM 1122 N N . ASP A 1 154 ? -5.604 -11.514 11.954 1.00 73.81 154 ASP A N 1
ATOM 1123 C CA . ASP A 1 154 ? -4.728 -12.600 12.430 1.00 73.81 154 ASP A CA 1
ATOM 1124 C C . ASP A 1 154 ? -3.446 -12.112 13.133 1.00 73.81 154 ASP A C 1
ATOM 1126 O O . ASP A 1 154 ? -2.792 -12.878 13.846 1.00 73.81 154 ASP A O 1
ATOM 1130 N N . ARG A 1 155 ? -3.014 -10.865 12.890 1.00 71.50 155 ARG A N 1
ATOM 1131 C CA . ARG A 1 155 ? -1.815 -10.282 13.503 1.00 71.50 155 ARG A CA 1
ATOM 1132 C C . ARG A 1 155 ? -2.101 -8.942 14.169 1.00 71.50 155 ARG A C 1
ATOM 1134 O O . ARG A 1 155 ? -2.822 -8.106 13.643 1.00 71.50 155 ARG A O 1
ATOM 1141 N N . GLN A 1 156 ? -1.432 -8.710 15.293 1.00 76.69 156 GLN A N 1
ATOM 1142 C CA . GLN A 1 156 ? -1.381 -7.402 15.949 1.00 76.69 156 GLN A CA 1
ATOM 1143 C C . GLN A 1 156 ? -0.362 -6.487 15.251 1.00 76.69 156 GLN A C 1
ATOM 1145 O O . GLN A 1 156 ? 0.603 -6.969 14.645 1.00 76.69 156 GLN A O 1
ATOM 1150 N N . SER A 1 157 ? -0.562 -5.170 15.335 1.00 68.56 157 SER A N 1
ATOM 1151 C CA . SER A 1 157 ? 0.392 -4.188 14.817 1.00 68.56 157 SER A CA 1
ATOM 1152 C C . SER A 1 157 ? 1.710 -4.257 15.594 1.00 68.56 157 SER A C 1
ATOM 1154 O O . SER A 1 157 ? 1.726 -4.306 16.822 1.00 68.56 157 SER A O 1
ATOM 1156 N N . VAL A 1 158 ? 2.834 -4.260 14.870 1.00 59.78 158 VAL A N 1
ATOM 1157 C CA . VAL A 1 158 ? 4.185 -4.319 15.465 1.00 59.78 158 VAL A CA 1
ATOM 1158 C C . VAL A 1 158 ? 4.506 -3.032 16.236 1.00 59.78 158 VAL A C 1
ATOM 1160 O O . VAL A 1 158 ? 5.216 -3.068 17.241 1.00 59.78 158 VAL A O 1
ATOM 1163 N N . GLU A 1 159 ? 3.944 -1.904 15.798 1.00 57.72 159 GLU A N 1
ATOM 1164 C CA . GLU A 1 159 ? 4.106 -0.607 16.445 1.00 57.72 159 GLU A CA 1
ATOM 1165 C C . GLU A 1 159 ? 3.167 -0.515 17.659 1.00 57.72 159 GLU A C 1
ATOM 1167 O O . GLU A 1 159 ? 1.942 -0.461 17.519 1.00 57.72 159 GLU A O 1
ATOM 1172 N N . ARG A 1 160 ? 3.740 -0.508 18.867 1.00 60.97 160 ARG A N 1
ATOM 1173 C CA . ARG A 1 160 ? 3.037 -0.095 20.086 1.00 60.97 160 ARG A CA 1
ATOM 1174 C C . ARG A 1 160 ? 3.238 1.416 20.226 1.00 60.97 160 ARG A C 1
ATOM 1176 O O . ARG A 1 160 ? 4.386 1.823 20.409 1.00 60.97 160 ARG A O 1
ATOM 1183 N N . PRO A 1 161 ? 2.178 2.243 20.167 1.00 58.66 161 PRO A N 1
ATOM 1184 C CA . PRO A 1 161 ? 2.319 3.686 20.319 1.00 58.66 161 PRO A CA 1
ATOM 1185 C C . PRO A 1 161 ? 3.040 4.034 21.627 1.00 58.66 161 PRO A C 1
ATOM 1187 O O . PRO A 1 161 ? 2.743 3.469 22.688 1.00 58.66 161 PRO A O 1
ATOM 1190 N N . ALA A 1 162 ? 4.003 4.954 21.555 1.00 49.34 162 ALA A N 1
ATOM 1191 C CA . ALA A 1 162 ? 4.701 5.456 22.731 1.00 49.34 162 ALA A CA 1
ATOM 1192 C C . ALA A 1 162 ? 3.683 6.102 23.690 1.00 49.34 162 ALA A C 1
ATOM 1194 O O . ALA A 1 162 ? 2.924 6.978 23.291 1.00 49.34 162 ALA A O 1
ATOM 1195 N N . GLY A 1 163 ? 3.641 5.648 24.948 1.00 53.00 163 GLY A N 1
ATOM 1196 C CA . GLY A 1 163 ? 2.653 6.102 25.940 1.00 53.00 163 GLY A CA 1
ATOM 1197 C C . GLY A 1 163 ? 1.538 5.100 26.260 1.00 53.00 163 GLY A C 1
ATOM 1198 O O . GLY A 1 163 ? 0.651 5.419 27.051 1.00 53.00 163 GLY A O 1
ATOM 1199 N N . ALA A 1 164 ? 1.581 3.878 25.712 1.00 57.94 164 ALA A N 1
ATOM 1200 C CA . ALA A 1 164 ? 0.751 2.782 26.207 1.00 57.94 164 ALA A CA 1
ATOM 1201 C C . ALA A 1 164 ? 1.012 2.564 27.712 1.00 57.94 164 ALA A C 1
ATOM 1203 O O . ALA A 1 164 ? 2.103 2.158 28.117 1.00 57.94 164 ALA A O 1
ATOM 1204 N N . VAL A 1 165 ? 0.010 2.891 28.533 1.00 57.41 165 VAL A N 1
ATOM 1205 C CA . VAL A 1 165 ? 0.018 2.715 29.993 1.00 57.41 165 VAL A CA 1
ATOM 1206 C C . VAL A 1 165 ? 0.339 1.247 30.317 1.00 57.41 165 VAL A C 1
ATOM 1208 O O . VAL A 1 165 ? -0.141 0.372 29.589 1.00 57.41 165 VAL A O 1
ATOM 1211 N N . PRO A 1 166 ? 1.144 0.951 31.360 1.00 61.16 166 PRO A N 1
ATOM 1212 C CA . PRO A 1 166 ? 1.437 -0.423 31.753 1.00 61.16 166 PRO A CA 1
ATOM 1213 C C . PRO A 1 166 ? 0.150 -1.231 31.911 1.00 61.16 166 PRO A C 1
ATOM 1215 O O . PRO A 1 166 ? -0.817 -0.732 32.488 1.00 61.16 166 PRO A O 1
ATOM 1218 N N . GLU A 1 167 ? 0.151 -2.465 31.404 1.00 64.81 167 GLU A N 1
ATOM 1219 C CA . GLU A 1 167 ? -0.974 -3.384 31.559 1.00 64.81 167 GLU A CA 1
ATOM 1220 C C . GLU A 1 167 ? -1.363 -3.484 33.039 1.00 64.81 167 GLU A C 1
ATOM 1222 O O . GLU A 1 167 ? -0.559 -3.854 33.901 1.00 64.81 167 GLU A O 1
ATOM 1227 N N . GLU A 1 168 ? -2.607 -3.117 33.350 1.00 68.00 168 GLU A N 1
ATOM 1228 C CA . GLU A 1 168 ? -3.178 -3.395 34.660 1.00 68.00 168 GLU A CA 1
ATOM 1229 C C . GLU A 1 168 ? -3.200 -4.913 34.869 1.00 68.00 168 GLU A C 1
ATOM 1231 O O . GLU A 1 168 ? -3.407 -5.680 33.929 1.00 68.00 168 GLU A O 1
ATOM 1236 N N . ARG A 1 169 ? -3.009 -5.378 36.109 1.00 77.06 169 ARG A N 1
ATOM 1237 C CA . ARG A 1 169 ? -3.019 -6.820 36.406 1.00 77.06 169 ARG A CA 1
ATOM 1238 C C . ARG A 1 169 ? -4.303 -7.469 35.871 1.00 77.06 169 ARG A C 1
ATOM 1240 O O . ARG A 1 169 ? -5.400 -7.110 36.294 1.00 77.06 169 ARG A O 1
ATOM 1247 N N . GLY A 1 170 ? -4.141 -8.426 34.955 1.00 79.88 170 GLY A N 1
ATOM 1248 C CA . GLY A 1 170 ? -5.243 -9.151 34.317 1.00 79.88 170 GLY A CA 1
ATOM 1249 C C . GLY A 1 170 ? -5.887 -8.444 33.119 1.00 79.88 170 GLY A C 1
ATOM 1250 O O . GLY A 1 170 ? -6.922 -8.912 32.652 1.00 79.88 170 GLY A O 1
ATOM 1251 N N . VAL A 1 171 ? -5.317 -7.338 32.626 1.00 86.31 171 VAL A N 1
ATOM 1252 C CA . VAL A 1 171 ? -5.757 -6.663 31.397 1.00 86.31 171 VAL A CA 1
ATOM 1253 C C . VAL A 1 171 ? -4.699 -6.817 30.316 1.00 86.31 171 VAL A C 1
ATOM 1255 O O . VAL A 1 171 ? -3.567 -6.387 30.503 1.00 86.31 171 VAL A O 1
ATOM 1258 N N . THR A 1 172 ? -5.078 -7.380 29.174 1.00 86.19 172 THR A N 1
ATOM 1259 C CA . THR A 1 172 ? -4.205 -7.506 28.000 1.00 86.19 172 THR A CA 1
ATOM 1260 C C . THR A 1 172 ? -4.700 -6.575 26.908 1.00 86.19 172 THR A C 1
ATOM 1262 O O . THR A 1 172 ? -5.862 -6.669 26.508 1.00 86.19 172 THR A O 1
ATOM 1265 N N . CYS A 1 173 ? -3.841 -5.673 26.433 1.00 87.00 173 CYS A N 1
ATOM 1266 C CA . CYS A 1 173 ? -4.205 -4.719 25.385 1.00 87.00 173 CYS A CA 1
ATOM 1267 C C . CYS A 1 173 ? -3.566 -5.093 24.046 1.00 87.00 173 CYS A C 1
ATOM 1269 O O . CYS A 1 173 ? -2.348 -5.227 23.926 1.00 87.00 173 CYS A O 1
ATOM 1271 N N . GLU A 1 174 ? -4.410 -5.204 23.028 1.00 87.25 174 GLU A N 1
ATOM 1272 C CA . GLU A 1 174 ? -4.050 -5.539 21.656 1.00 87.25 174 GLU A CA 1
ATOM 1273 C C . GLU A 1 174 ? -4.179 -4.302 20.768 1.00 87.25 174 GLU A C 1
ATOM 1275 O O . GLU A 1 174 ? -5.072 -3.471 20.963 1.00 87.25 174 GLU A O 1
ATOM 1280 N N . PHE A 1 175 ? -3.266 -4.173 19.807 1.00 86.81 175 PHE A N 1
ATOM 1281 C CA . PHE A 1 175 ? -3.169 -3.017 18.921 1.00 86.81 175 PHE A CA 1
ATOM 1282 C C . PHE A 1 175 ? -3.336 -3.458 17.467 1.00 86.81 175 PHE A C 1
ATOM 1284 O O . PHE A 1 175 ? -2.738 -4.451 17.042 1.00 86.81 175 PHE A O 1
ATOM 1291 N N . TYR A 1 176 ? -4.150 -2.718 16.719 1.00 88.00 176 TYR A N 1
ATOM 1292 C CA . TYR A 1 176 ? -4.441 -2.968 15.307 1.00 88.00 176 TYR A CA 1
ATOM 1293 C C . TYR A 1 176 ? -4.328 -1.670 14.513 1.00 88.00 176 TYR A C 1
ATOM 1295 O O . TYR A 1 176 ? -4.774 -0.627 14.981 1.00 88.00 176 TYR A O 1
ATOM 1303 N N . ALA A 1 177 ? -3.755 -1.720 13.312 1.00 86.94 177 ALA A N 1
ATOM 1304 C CA . ALA A 1 177 ? -3.604 -0.544 12.457 1.00 86.94 177 ALA A CA 1
ATOM 1305 C C . ALA A 1 177 ? -4.959 -0.125 11.860 1.00 86.94 177 ALA A C 1
ATOM 1307 O O . ALA A 1 177 ? -5.785 -0.980 11.539 1.00 86.94 177 ALA A O 1
ATOM 1308 N N . MET A 1 178 ? -5.185 1.178 11.667 1.00 86.75 178 MET A N 1
ATOM 1309 C CA . MET A 1 178 ? -6.400 1.663 10.989 1.00 86.75 178 MET A CA 1
ATOM 1310 C C . MET A 1 178 ? -6.315 1.573 9.458 1.00 86.75 178 MET A C 1
ATOM 1312 O O . MET A 1 178 ? -7.340 1.556 8.778 1.00 86.75 178 MET A O 1
ATOM 1316 N N . THR A 1 179 ? -5.101 1.526 8.904 1.00 79.88 179 THR A N 1
ATOM 1317 C CA . THR A 1 179 ? -4.850 1.444 7.460 1.00 79.88 179 THR A CA 1
ATOM 1318 C C . THR A 1 179 ? -3.524 0.738 7.166 1.00 79.88 179 THR A C 1
ATOM 1320 O O . THR A 1 179 ? -2.592 0.776 7.969 1.00 79.88 179 THR A O 1
ATOM 1323 N N . ALA A 1 180 ? -3.449 0.072 6.010 1.00 77.62 180 ALA A N 1
ATOM 1324 C CA . ALA A 1 180 ? -2.208 -0.483 5.458 1.00 77.62 180 ALA A CA 1
ATOM 1325 C C . ALA A 1 180 ? -1.514 0.500 4.502 1.00 77.62 180 ALA A C 1
ATOM 1327 O O . ALA A 1 180 ? -0.357 0.284 4.135 1.00 77.62 180 ALA A O 1
ATOM 1328 N N . ASP A 1 181 ? -2.221 1.547 4.070 1.00 74.19 181 ASP A N 1
ATOM 1329 C CA . ASP A 1 181 ? -1.685 2.549 3.160 1.00 74.19 181 ASP A CA 1
ATOM 1330 C C . ASP A 1 181 ? -0.871 3.583 3.943 1.00 74.19 181 ASP A C 1
ATOM 1332 O O . ASP A 1 181 ? -1.394 4.274 4.814 1.00 74.19 181 ASP A O 1
ATOM 1336 N N . ARG A 1 182 ? 0.422 3.690 3.614 1.00 74.19 182 ARG A N 1
ATOM 1337 C CA . ARG A 1 182 ? 1.351 4.643 4.240 1.00 74.19 182 ARG A CA 1
ATOM 1338 C C . ARG A 1 182 ? 1.129 6.093 3.812 1.00 74.19 182 ARG A C 1
ATOM 1340 O O . ARG A 1 182 ? 1.767 6.982 4.369 1.00 74.19 182 ARG A O 1
ATOM 1347 N N . PHE A 1 183 ? 0.291 6.323 2.806 1.00 78.12 183 PHE A N 1
ATOM 1348 C CA . PHE A 1 183 ? -0.036 7.653 2.298 1.00 78.12 183 PHE A CA 1
ATOM 1349 C C . PHE A 1 183 ? -1.440 8.121 2.699 1.00 78.12 183 PHE A C 1
ATOM 1351 O O . PHE A 1 183 ? -1.819 9.233 2.343 1.00 78.12 183 PHE A O 1
ATOM 1358 N N . ASP A 1 184 ? -2.205 7.296 3.416 1.00 82.25 184 ASP A N 1
ATOM 1359 C CA . ASP A 1 184 ? -3.491 7.690 3.993 1.00 82.25 184 ASP A CA 1
ATOM 1360 C C . ASP A 1 184 ? -3.270 8.583 5.221 1.00 82.25 184 ASP A C 1
ATOM 1362 O O . ASP A 1 184 ? -2.300 8.402 5.961 1.00 82.25 184 ASP A O 1
ATOM 1366 N N . ASP A 1 185 ? -4.195 9.510 5.471 1.00 83.38 185 ASP A N 1
ATOM 1367 C CA . ASP A 1 185 ? -4.120 10.430 6.614 1.00 83.38 185 ASP A CA 1
ATOM 1368 C C . ASP A 1 185 ? -4.089 9.696 7.965 1.00 83.38 185 ASP A C 1
ATOM 1370 O O . ASP A 1 185 ? -3.575 10.233 8.941 1.00 83.38 185 ASP A O 1
ATOM 1374 N N . ARG A 1 186 ? -4.601 8.458 8.020 1.00 81.12 186 ARG A N 1
ATOM 1375 C CA . ARG A 1 186 ? -4.601 7.608 9.221 1.00 81.12 186 ARG A CA 1
ATOM 1376 C C . ARG A 1 186 ? -3.389 6.684 9.302 1.00 81.12 186 ARG A C 1
ATOM 1378 O O . ARG A 1 186 ? -3.365 5.742 10.098 1.00 81.12 186 ARG A O 1
ATOM 1385 N N . SER A 1 187 ? -2.395 6.878 8.438 1.00 79.56 187 SER A N 1
ATOM 1386 C CA . SER A 1 187 ? -1.152 6.113 8.480 1.00 79.56 187 SER A CA 1
ATOM 1387 C C . SER A 1 187 ? -0.438 6.354 9.811 1.00 79.56 187 SER A C 1
ATOM 1389 O O . SER A 1 187 ? 0.030 7.454 10.088 1.00 79.56 187 SER A O 1
ATOM 1391 N N . GLY A 1 188 ? -0.297 5.294 10.608 1.00 77.69 188 GLY A N 1
ATOM 1392 C CA . GLY A 1 188 ? 0.273 5.360 11.958 1.00 77.69 188 GLY A CA 1
ATOM 1393 C C . GLY A 1 188 ? -0.772 5.366 13.076 1.00 77.69 188 GLY A C 1
ATOM 1394 O O . GLY A 1 188 ? -0.408 5.137 14.228 1.00 77.69 188 GLY A O 1
ATOM 1395 N N . ASP A 1 189 ? -2.055 5.528 12.746 1.00 86.25 189 ASP A N 1
ATOM 1396 C CA . ASP A 1 189 ? -3.148 5.417 13.708 1.00 86.25 189 ASP A CA 1
ATOM 1397 C C . ASP A 1 189 ? -3.420 3.952 14.067 1.00 86.25 189 ASP A C 1
ATOM 1399 O O . ASP A 1 189 ? -3.360 3.046 13.221 1.00 86.25 189 ASP A O 1
ATOM 1403 N N . ALA A 1 190 ? -3.792 3.716 15.327 1.00 87.12 190 ALA A N 1
ATOM 1404 C CA . ALA A 1 190 ? -4.076 2.379 15.835 1.00 87.12 190 ALA A CA 1
ATOM 1405 C C . ALA A 1 190 ? -5.352 2.318 16.683 1.00 87.12 190 ALA A C 1
ATOM 1407 O O . ALA A 1 190 ? -5.647 3.206 17.479 1.00 87.12 190 ALA A O 1
ATOM 1408 N N . TYR A 1 191 ? -6.090 1.218 16.575 1.00 89.50 191 TYR A N 1
ATOM 1409 C CA . TYR A 1 191 ? -7.116 0.848 17.540 1.00 89.50 191 TYR A CA 1
ATOM 1410 C C . TYR A 1 191 ? -6.487 0.065 18.691 1.00 89.50 191 TYR A C 1
ATOM 1412 O O . TYR A 1 191 ? -5.742 -0.889 18.466 1.00 89.50 191 TYR A O 1
ATOM 1420 N N . ARG A 1 192 ? -6.824 0.442 19.926 1.00 89.69 192 ARG A N 1
ATOM 1421 C CA . ARG A 1 192 ? -6.478 -0.291 21.147 1.00 89.69 192 ARG A CA 1
ATOM 1422 C C . ARG A 1 192 ? -7.704 -1.039 21.643 1.00 89.69 192 ARG A C 1
ATOM 1424 O O . ARG A 1 192 ? -8.718 -0.413 21.936 1.00 89.69 192 ARG A O 1
ATOM 1431 N N . LEU A 1 193 ? -7.596 -2.354 21.788 1.00 90.69 193 LEU A N 1
ATOM 1432 C CA . LEU A 1 193 ? -8.623 -3.208 22.382 1.00 90.69 193 LEU A CA 1
ATOM 1433 C C . LEU A 1 193 ? -8.053 -3.851 23.643 1.00 90.69 193 LEU A C 1
ATOM 1435 O O . LEU A 1 193 ? -7.090 -4.605 23.556 1.00 90.69 193 LEU A O 1
ATOM 1439 N N . CYS A 1 194 ? -8.622 -3.561 24.810 1.00 90.62 194 CYS A N 1
ATOM 1440 C CA . CYS A 1 194 ? -8.159 -4.156 26.062 1.00 90.62 194 CYS A CA 1
ATOM 1441 C C . CYS A 1 194 ? -9.154 -5.188 26.574 1.00 90.62 194 CYS A C 1
ATOM 1443 O O . CYS A 1 194 ? -10.361 -4.937 26.633 1.00 90.62 194 CYS A O 1
ATOM 1445 N N . PHE A 1 195 ? -8.632 -6.338 26.982 1.00 90.94 195 PHE A N 1
ATOM 1446 C CA . PHE A 1 195 ? -9.402 -7.484 27.436 1.00 90.94 195 PHE A CA 1
ATOM 1447 C C . PHE A 1 195 ? -9.077 -7.819 28.883 1.00 90.94 195 PHE A C 1
ATOM 1449 O O . PHE A 1 195 ? -7.912 -7.819 29.263 1.00 90.94 195 PHE A O 1
ATOM 1456 N N . ARG A 1 196 ? -10.096 -8.172 29.665 1.00 91.81 196 ARG A N 1
ATOM 1457 C CA . ARG A 1 196 ? -9.957 -8.749 31.006 1.00 91.81 196 ARG A CA 1
ATOM 1458 C C . ARG A 1 196 ? -10.734 -10.052 31.045 1.00 91.81 196 ARG A C 1
ATOM 1460 O O . ARG A 1 196 ? -11.906 -10.058 30.676 1.00 91.81 196 ARG A O 1
ATOM 1467 N N . ASP A 1 197 ? -10.077 -11.141 31.431 1.00 89.75 197 ASP A N 1
ATOM 1468 C CA . ASP A 1 197 ? -10.683 -12.482 31.473 1.00 89.75 197 ASP A CA 1
ATOM 1469 C C . ASP A 1 197 ? -11.395 -12.863 30.159 1.00 89.75 197 ASP A C 1
ATOM 1471 O O . ASP A 1 197 ? -12.485 -13.428 30.152 1.00 89.75 197 ASP A O 1
ATOM 1475 N N . GLY A 1 198 ? -10.803 -12.479 29.022 1.00 87.81 198 GLY A N 1
ATOM 1476 C CA . GLY A 1 198 ? -11.373 -12.728 27.696 1.00 87.81 198 GLY A CA 1
ATOM 1477 C C . GLY A 1 198 ? -12.529 -11.806 27.296 1.00 87.81 198 GLY A C 1
ATOM 1478 O O . GLY A 1 198 ? -13.045 -11.961 26.199 1.00 87.81 198 GLY A O 1
ATOM 1479 N N . ARG A 1 199 ? -12.923 -10.816 28.105 1.00 93.25 199 ARG A N 1
ATOM 1480 C CA . ARG A 1 199 ? -13.959 -9.834 27.741 1.00 93.25 199 ARG A CA 1
ATOM 1481 C C . ARG A 1 199 ? -13.375 -8.480 27.391 1.00 93.25 199 ARG A C 1
ATOM 1483 O 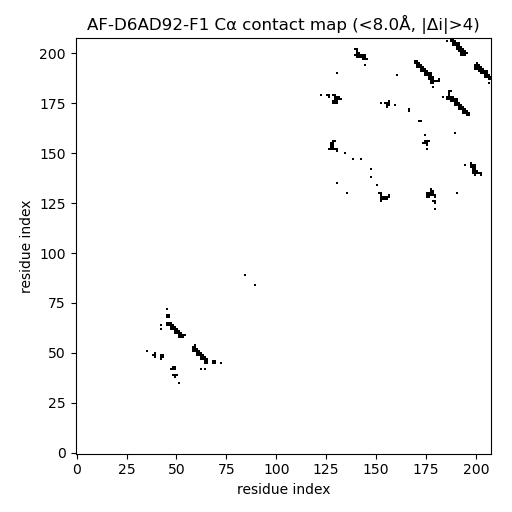O . ARG A 1 199 ? -12.505 -7.979 28.100 1.00 93.25 199 ARG A O 1
ATOM 1490 N N . LEU A 1 200 ? -13.894 -7.861 26.333 1.00 92.81 200 LEU A N 1
ATOM 1491 C CA . LEU A 1 200 ? -13.492 -6.521 25.910 1.00 92.81 200 LEU A CA 1
ATOM 1492 C C . LEU A 1 200 ? -13.921 -5.495 26.968 1.00 92.81 200 LEU A C 1
ATOM 1494 O O . LEU A 1 200 ? -15.112 -5.265 27.150 1.00 92.81 200 LEU A O 1
ATOM 1498 N N . VAL A 1 201 ? -12.971 -4.874 27.665 1.00 93.56 201 VAL A N 1
ATOM 1499 C CA . VAL A 1 201 ? -13.242 -3.872 28.714 1.00 93.56 201 VAL A CA 1
ATOM 1500 C C . VAL A 1 201 ? -13.087 -2.437 28.221 1.00 93.56 201 VAL A C 1
ATOM 1502 O O . VAL A 1 201 ? -13.756 -1.546 28.739 1.00 93.56 201 VAL A O 1
ATOM 1505 N N . SER A 1 202 ? -12.261 -2.203 27.201 1.00 90.31 202 SER A N 1
ATOM 1506 C CA . SER A 1 202 ? -12.137 -0.894 26.559 1.00 90.31 202 SER A CA 1
ATOM 1507 C C . SER A 1 202 ? -11.788 -1.021 25.079 1.00 90.31 202 SER A C 1
ATOM 1509 O O . SER A 1 202 ? -11.164 -1.995 24.651 1.00 90.31 202 SER A O 1
ATOM 1511 N N . ARG A 1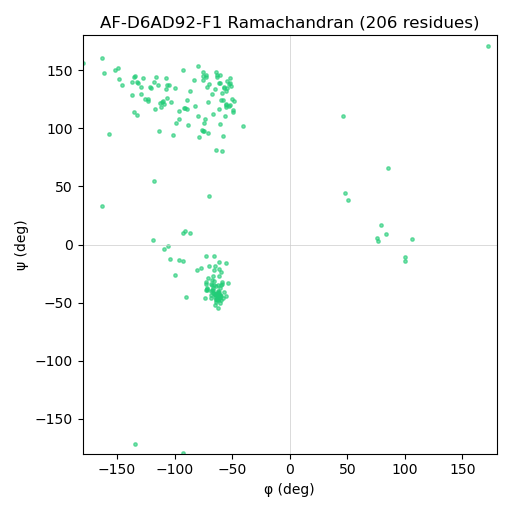 203 ? -12.205 -0.016 24.303 1.00 91.81 203 ARG A N 1
ATOM 1512 C CA . ARG A 1 203 ? -11.784 0.190 22.917 1.00 91.81 203 ARG A CA 1
ATOM 1513 C C . ARG A 1 203 ? -11.488 1.669 22.702 1.00 91.81 203 ARG A C 1
ATOM 1515 O O . ARG A 1 203 ? -12.332 2.501 23.030 1.00 91.81 203 ARG A O 1
ATOM 1522 N N . ASP A 1 204 ? -10.322 1.984 22.160 1.00 90.50 204 ASP A N 1
ATOM 1523 C CA . ASP A 1 204 ? -9.889 3.360 21.934 1.00 90.50 204 ASP A CA 1
ATOM 1524 C C . ASP A 1 204 ? -9.305 3.514 20.529 1.00 90.50 204 ASP A C 1
ATOM 1526 O O . ASP A 1 204 ? -8.647 2.609 20.016 1.00 90.50 204 ASP A O 1
ATOM 1530 N N . ALA A 1 205 ? -9.531 4.676 19.920 1.00 89.56 205 ALA A N 1
ATOM 1531 C CA . ALA A 1 205 ? -8.860 5.091 18.695 1.00 89.56 205 ALA A CA 1
ATOM 1532 C C . ALA A 1 205 ? -7.673 5.979 19.085 1.00 89.56 205 ALA A C 1
ATOM 1534 O O . ALA A 1 205 ? -7.865 7.036 19.684 1.00 89.56 205 ALA A O 1
ATOM 1535 N N . LEU A 1 206 ? -6.459 5.518 18.800 1.00 85.88 206 LEU A N 1
ATOM 1536 C CA . LEU A 1 206 ? -5.220 6.237 19.060 1.00 85.88 206 LEU A CA 1
ATOM 1537 C C . LEU A 1 206 ? -4.776 6.908 17.761 1.00 85.88 206 LEU A C 1
ATOM 1539 O O . LEU A 1 206 ? -4.288 6.239 16.852 1.00 85.88 206 LEU A O 1
ATOM 1543 N N . THR A 1 207 ? -4.973 8.220 17.705 1.00 82.81 207 THR A N 1
ATOM 1544 C CA . THR A 1 207 ? -4.496 9.112 16.645 1.00 82.81 207 THR A CA 1
ATOM 1545 C C . THR A 1 207 ? -3.440 10.034 17.275 1.00 82.81 207 THR A C 1
ATOM 1547 O O . THR A 1 207 ? -3.762 10.647 18.302 1.00 82.81 207 THR A O 1
ATOM 1550 N N . PRO A 1 208 ? -2.192 10.066 16.779 1.00 67.56 208 PRO A N 1
ATOM 1551 C CA . PRO A 1 208 ? -1.109 10.862 17.351 1.00 67.56 208 PRO A CA 1
ATOM 1552 C C . PRO A 1 208 ? -1.299 12.378 17.189 1.00 67.56 208 PRO A C 1
ATOM 1554 O O . PRO A 1 208 ? -2.128 12.812 16.357 1.00 67.56 208 PRO A O 1
#

Radius of gyration: 47.47 Å; Cα contacts (8 Å, |Δi|>4): 190; chains: 1; bounding box: 96×39×130 Å

InterPro domains:
  IPR036890 Histidine kinase/HSP90-like ATPase superfamily [G3DSA:3.30.565.10] (6-67)

pLDDT: mean 72.58, std 18.78, range [32.88, 96.19]

Solvent-accessible surface area (backbone atoms only — not comparable to full-atom values): 13036 Å² total; per-residue (Å²): 138,90,80,81,89,81,78,85,76,88,74,89,78,80,82,85,84,85,91,79,78,84,77,92,61,80,76,71,91,63,96,65,90,49,64,66,56,56,47,35,53,54,35,41,72,59,69,22,50,61,51,72,49,78,51,97,94,42,78,45,77,50,74,49,70,58,94,62,72,66,96,65,73,79,80,73,75,72,90,79,61,81,70,79,74,55,77,66,55,61,58,51,49,50,51,53,50,48,55,51,47,50,68,50,50,50,60,50,50,50,49,53,50,49,51,50,50,50,52,52,46,51,52,58,60,40,44,32,17,30,40,51,69,74,57,59,68,71,59,55,74,68,40,49,45,81,77,48,50,85,72,50,47,93,37,65,38,88,75,73,67,91,82,71,72,78,71,53,94,70,39,53,76,45,39,26,24,58,44,66,48,82,83,46,94,50,43,86,21,31,38,39,42,29,27,40,92,55,22,29,70,45,77,46,82,48,70,132

Organism: NCBI:txid457431

Foldseek 3Di:
DDDDDPDPDPDPDDDDDDDDDDPPDDDDPDPDPCPVVVVQVVLVQQVKGWDWDDDDNGIDIDIDGDPDRPPDRDPDPPPPPPPPPPPVVVVVVVVVVVVVCCVPVVVVVVVVVVCVVVVVVLQVVLVLQAQEPVLLVPDDFFDFLVVSVVRGRPDFDPDDPPPPDPADVQKDKTKGQNDSDCPDPSNVKIWIFIDGPRTTHDIDTDDD

Secondary structure (DSSP, 8-state):
-------------PPP---------PPP--S---HHHHHHHHHHHTT-EEEEEEETTEEEEEEE--SS--SSPPPPP-S-------HHHHHHHHHHHHHHHHHHHHHHHHHHHHHHHHHHHHHHHHHTTBPPHHHHHH--TT-BHHHHGGGS-SS--S-PPTT-PPPPTTEEEEEEES-S-TTSTTTT-EEEEEEETTEEEEEEEE--

Nearest PDB structures (foldseek):
  2qlz-assembly2_D  TM=2.664E-01  e=6.090E+00  unclassified

Sequence (208 aa):
NGAPAAGAAVRSAQPAAQPVAQPSGAPPPGRGGRGLIGLDERVRHVGGSLDHGPRDGGFTVSARLPHRAPAQLPPRPAGNRESPVPPGYRRARRRVRRTLLTALTVPLAAGAMLLAVVGTWETVAASRSVLDPGDYARLRVGQDRSEIEKVLPDRQSVERPAGAVPEERGVTCEFYAMTADRFDDRSGDAYRLCFRDGRLVSRDALTP

Mean predicted aligned error: 20.92 Å